Protein AF-A0A800G4L7-F1 (afdb_monomer_lite)

Sequence (228 aa):
MQPHRSPGTLPSAGPEARPLHSVVGKSGTILSLSDVQHLLAGKNQQGRLIALADGDPLGLIQGSRRWLVHACLLFDVQPFVERARVALSWDHARFNKLEGTDSVPLEYWLSGVYRRTADVLHARDQELDETGQTVGEPLSPRFQFLRAVLGIDHGDLRSACIVANALPDRERVAFHQLLVQGRTLDDFVRLGNVSRSEARRALQLAVKTIGRARAWADQGARASMEQA

Secondary structure (DSSP, 8-state):
--------------------------TT----HHHHHHHHTT--HHHHHHHHHSS-TT-HHHHHHHHHHHHT----HHHHHHHHHHHHHH-HHHHTT-TT-TTS-HHHHHHHHHHHHHHHHHHHHHHHHHTT----PPPPGGGTHHHHHH---TTTHHHHHHHHHHS-HHHHHHHIIIIIS---HHHHHHHHT--HHHHHHHHHHHHHHHHHHHHHHHHHHHHHHTT-

pLDDT: mean 75.46, std 19.79, range [25.62, 96.31]

Radius of gyration: 25.96 Å; chains: 1; bounding box: 61×54×101 Å

Structure (mmCIF, N/CA/C/O backbone):
data_AF-A0A800G4L7-F1
#
_entry.id   AF-A0A800G4L7-F1
#
loop_
_atom_site.group_PDB
_atom_site.id
_atom_site.type_symbol
_atom_site.label_atom_id
_atom_site.label_alt_id
_atom_site.label_comp_id
_atom_site.label_asym_id
_atom_site.label_entity_id
_atom_site.label_seq_id
_atom_site.pdbx_PDB_ins_code
_atom_site.Cartn_x
_atom_site.Cartn_y
_atom_site.Cartn_z
_atom_site.occupancy
_atom_site.B_iso_or_equiv
_atom_site.auth_seq_id
_atom_site.auth_comp_id
_atom_site.auth_asym_id
_atom_site.auth_atom_id
_atom_site.pdbx_PDB_model_num
ATOM 1 N N . MET A 1 1 ? 42.264 -5.341 -77.167 1.00 43.66 1 MET A N 1
ATOM 2 C CA . MET A 1 1 ? 42.490 -6.547 -76.345 1.00 43.66 1 MET A CA 1
ATOM 3 C C . MET A 1 1 ? 41.800 -6.348 -75.006 1.00 43.66 1 MET A C 1
ATOM 5 O O . MET A 1 1 ? 42.269 -5.566 -74.195 1.00 43.66 1 MET A O 1
ATOM 9 N N . GLN A 1 2 ? 40.639 -6.977 -74.837 1.00 42.66 2 GLN A N 1
ATOM 10 C CA . GLN A 1 2 ? 40.016 -7.244 -73.537 1.00 42.66 2 GLN A CA 1
ATOM 11 C C . GLN A 1 2 ? 40.446 -8.645 -73.083 1.00 42.66 2 GLN A C 1
ATOM 13 O O . GLN A 1 2 ? 40.744 -9.476 -73.945 1.00 42.66 2 GLN A O 1
ATOM 18 N N . PRO A 1 3 ? 40.325 -8.956 -71.785 1.00 48.47 3 PRO A N 1
ATOM 19 C CA . PRO A 1 3 ? 39.868 -10.283 -71.411 1.00 48.47 3 PRO A CA 1
ATOM 20 C C . PRO A 1 3 ? 38.622 -10.235 -70.513 1.00 48.47 3 PRO A C 1
ATOM 22 O O . PRO A 1 3 ? 38.630 -9.697 -69.414 1.00 48.47 3 PRO A O 1
ATOM 25 N N . HIS A 1 4 ? 37.566 -10.821 -71.078 1.00 37.31 4 HIS A N 1
ATOM 26 C CA . HIS A 1 4 ? 36.597 -11.774 -70.527 1.00 37.31 4 HIS A CA 1
ATOM 27 C C . HIS A 1 4 ? 35.773 -11.518 -69.244 1.00 37.31 4 HIS A C 1
ATOM 29 O O . HIS A 1 4 ? 36.257 -11.272 -68.147 1.00 37.31 4 HIS A O 1
ATOM 35 N N . ARG A 1 5 ? 34.462 -11.719 -69.461 1.00 37.44 5 ARG A N 1
ATOM 36 C CA . ARG A 1 5 ? 33.292 -11.767 -68.568 1.00 37.44 5 ARG A CA 1
ATOM 37 C C . ARG A 1 5 ? 33.154 -13.081 -67.762 1.00 37.44 5 ARG A C 1
ATOM 39 O O . ARG A 1 5 ? 33.261 -14.136 -68.374 1.00 37.44 5 ARG A O 1
ATOM 46 N N . SER A 1 6 ? 32.732 -12.927 -66.489 1.00 37.84 6 SER A N 1
ATOM 47 C CA . SER A 1 6 ? 31.619 -13.588 -65.722 1.00 37.84 6 SER A CA 1
ATOM 48 C C . SER A 1 6 ? 31.603 -15.127 -65.490 1.00 37.84 6 SER A C 1
ATOM 50 O O . SER A 1 6 ? 32.320 -15.813 -66.208 1.00 37.84 6 SER A O 1
ATOM 52 N N . PRO A 1 7 ? 30.738 -15.729 -64.608 1.00 45.62 7 PRO A N 1
ATOM 53 C CA . PRO A 1 7 ? 29.786 -15.223 -63.575 1.00 45.62 7 PRO A CA 1
ATOM 54 C C . PRO A 1 7 ? 29.784 -15.987 -62.198 1.00 45.62 7 PRO A C 1
ATOM 56 O O . PRO A 1 7 ? 30.415 -17.025 -62.050 1.00 45.62 7 PRO A O 1
ATOM 59 N N . GLY A 1 8 ? 28.955 -15.528 -61.237 1.00 31.30 8 GLY A N 1
ATOM 60 C CA . GLY A 1 8 ? 28.422 -16.305 -60.086 1.00 31.30 8 GLY A CA 1
ATOM 61 C C . GLY A 1 8 ? 29.268 -16.218 -58.808 1.00 31.30 8 GLY A C 1
ATOM 62 O O . GLY A 1 8 ? 30.438 -16.560 -58.809 1.00 31.30 8 GLY A O 1
ATOM 63 N N . THR A 1 9 ? 28.772 -15.781 -57.649 1.00 31.06 9 THR A N 1
ATOM 64 C CA . THR A 1 9 ? 27.772 -16.478 -56.821 1.00 31.06 9 THR A CA 1
ATOM 65 C C . THR A 1 9 ? 27.360 -15.529 -55.682 1.00 31.06 9 THR A C 1
ATOM 67 O O . THR A 1 9 ? 28.226 -14.946 -55.033 1.00 31.06 9 THR A O 1
ATOM 70 N N . LEU A 1 10 ? 26.058 -15.359 -55.438 1.00 43.75 10 LEU A N 1
ATOM 71 C CA . LEU A 1 10 ? 25.516 -14.723 -54.227 1.00 43.75 10 LEU A CA 1
ATOM 72 C C . LEU A 1 10 ? 25.614 -15.706 -53.049 1.00 43.75 10 LEU A C 1
ATOM 74 O O . LEU A 1 10 ? 25.183 -16.847 -53.221 1.00 43.75 10 LEU A O 1
ATOM 78 N N . PRO A 1 11 ? 26.038 -15.286 -51.845 1.00 33.66 11 PRO A N 1
ATOM 79 C CA . PRO A 1 11 ? 25.720 -16.020 -50.633 1.00 33.66 11 PRO A CA 1
ATOM 80 C C . PRO A 1 11 ? 24.692 -15.275 -49.774 1.00 33.66 11 PRO A C 1
ATOM 82 O O . PRO A 1 11 ? 24.928 -14.178 -49.278 1.00 33.66 11 PRO A O 1
ATOM 85 N N . SER A 1 12 ? 23.573 -15.974 -49.596 1.00 31.62 12 SER A N 1
ATOM 86 C CA . SER A 1 12 ? 22.814 -16.135 -48.355 1.00 31.62 12 SER A CA 1
ATOM 87 C C . SER A 1 12 ? 22.269 -14.900 -47.645 1.00 31.62 12 SER A C 1
ATOM 89 O O . SER A 1 12 ? 22.894 -14.297 -46.777 1.00 31.62 12 SER A O 1
ATOM 91 N N . ALA A 1 13 ? 20.985 -14.673 -47.912 1.00 36.06 13 ALA A N 1
ATOM 92 C CA . ALA A 1 13 ? 20.047 -14.141 -46.941 1.00 36.06 13 ALA A CA 1
ATOM 93 C C . ALA A 1 13 ? 19.964 -15.041 -45.688 1.00 36.06 13 ALA A C 1
ATOM 95 O O . ALA A 1 13 ? 19.885 -16.266 -45.800 1.00 36.06 13 ALA A O 1
ATOM 96 N N . GLY A 1 14 ? 19.917 -14.412 -44.511 1.00 25.62 14 GLY A N 1
ATOM 97 C CA . GLY A 1 14 ? 19.438 -15.004 -43.262 1.00 25.62 14 GLY A CA 1
ATOM 98 C C . GLY A 1 14 ? 19.830 -14.186 -42.016 1.00 25.62 14 GLY A C 1
ATOM 99 O O . GLY A 1 14 ? 20.917 -13.611 -42.013 1.00 25.62 14 GLY A O 1
ATOM 100 N N . PRO A 1 15 ? 19.029 -14.163 -40.931 1.00 32.06 15 PRO A N 1
ATOM 101 C CA . PRO A 1 15 ? 17.612 -14.484 -40.815 1.00 32.06 15 PRO A CA 1
ATOM 102 C C . PRO A 1 15 ? 16.748 -13.236 -40.562 1.00 32.06 15 PRO A C 1
ATOM 104 O O . PRO A 1 15 ? 17.161 -12.229 -39.990 1.00 32.06 15 PRO A O 1
ATOM 107 N N . GLU A 1 16 ? 15.508 -13.367 -41.005 1.00 28.16 16 GLU A N 1
ATOM 108 C CA . GLU A 1 16 ? 14.398 -12.442 -40.861 1.00 28.16 16 GLU A CA 1
ATOM 109 C C . GLU A 1 16 ? 14.211 -11.941 -39.424 1.00 28.16 16 GLU A C 1
ATOM 111 O O . GLU A 1 16 ? 14.267 -12.697 -38.449 1.00 28.16 16 GLU A O 1
ATOM 116 N N . ALA A 1 17 ? 13.907 -10.646 -39.319 1.00 29.52 17 ALA A N 1
ATOM 117 C CA . ALA A 1 17 ? 13.291 -10.060 -38.146 1.00 29.52 17 ALA A CA 1
ATOM 118 C C . ALA A 1 17 ? 12.021 -10.856 -37.818 1.00 29.52 17 ALA A C 1
ATOM 120 O O . ALA A 1 17 ? 11.003 -10.748 -38.502 1.00 29.52 17 ALA A O 1
ATOM 121 N N . ARG A 1 18 ? 12.096 -11.691 -36.777 1.00 26.55 18 ARG A N 1
ATOM 122 C CA . ARG A 1 18 ? 10.919 -12.367 -36.241 1.00 26.55 18 ARG A CA 1
ATOM 123 C C . ARG A 1 18 ? 9.925 -11.296 -35.785 1.00 26.55 18 ARG A C 1
ATOM 125 O O . ARG A 1 18 ? 10.317 -10.414 -35.016 1.00 26.55 18 ARG A O 1
ATOM 132 N N . PRO A 1 19 ? 8.651 -11.371 -36.198 1.00 29.42 19 PRO A N 1
ATOM 133 C CA . PRO A 1 19 ? 7.614 -10.557 -35.595 1.00 29.42 19 PRO A CA 1
ATOM 134 C C . PRO A 1 19 ? 7.574 -10.890 -34.103 1.00 29.42 19 PRO A C 1
ATOM 136 O O . PRO A 1 19 ? 7.519 -12.066 -33.730 1.00 29.42 19 PRO A O 1
ATOM 139 N N . LEU A 1 20 ? 7.616 -9.868 -33.247 1.00 32.59 20 LEU A N 1
ATOM 140 C CA . LEU A 1 20 ? 7.257 -10.011 -31.842 1.00 32.59 20 LEU A CA 1
ATOM 141 C C . LEU A 1 20 ? 5.798 -10.466 -31.812 1.00 32.59 20 LEU A C 1
ATOM 143 O O . LEU A 1 20 ? 4.874 -9.669 -31.964 1.00 32.59 20 LEU A O 1
ATOM 147 N N . HIS A 1 21 ? 5.604 -11.779 -31.700 1.00 31.05 21 HIS A N 1
ATOM 148 C CA . HIS A 1 21 ? 4.303 -12.348 -31.429 1.00 31.05 21 HIS A CA 1
ATOM 149 C C . HIS A 1 21 ? 3.785 -11.706 -30.150 1.00 31.05 21 HIS A C 1
ATOM 151 O O . HIS A 1 21 ? 4.397 -11.816 -29.090 1.00 31.05 21 HIS A O 1
ATOM 157 N N . SER A 1 22 ? 2.653 -11.028 -30.309 1.00 33.22 22 SER A N 1
ATOM 158 C CA . SER A 1 22 ? 1.749 -10.604 -29.256 1.00 33.22 22 SER A CA 1
ATOM 159 C C . SER A 1 22 ? 1.690 -11.680 -28.166 1.00 33.22 22 SER A C 1
ATOM 161 O O . SER A 1 22 ? 1.129 -12.759 -28.370 1.00 33.22 22 SER A O 1
ATOM 163 N N . VAL A 1 23 ? 2.316 -11.408 -27.018 1.00 36.94 23 VAL A N 1
ATOM 164 C CA . VAL A 1 23 ? 2.219 -12.248 -25.819 1.00 36.94 23 VAL A CA 1
ATOM 165 C C . VAL A 1 23 ? 0.885 -11.922 -25.158 1.00 36.94 23 VAL A C 1
ATOM 167 O O . VAL A 1 23 ? 0.796 -11.302 -24.105 1.00 36.94 23 VAL A O 1
ATOM 170 N N . VAL A 1 24 ? -0.191 -12.319 -25.831 1.00 39.06 24 VAL A N 1
ATOM 171 C CA . VAL A 1 24 ? -1.510 -12.419 -25.224 1.00 39.06 24 VAL A CA 1
ATOM 172 C C . VAL A 1 24 ? -1.553 -13.754 -24.488 1.00 39.06 24 VAL A C 1
ATOM 174 O O . VAL A 1 24 ? -1.540 -14.823 -25.091 1.00 39.06 24 VAL A O 1
ATOM 177 N N . GLY A 1 25 ? -1.587 -13.666 -23.159 1.00 39.12 25 GLY A N 1
ATOM 178 C CA . GLY A 1 25 ? -2.209 -14.661 -22.289 1.00 39.12 25 GLY A CA 1
ATOM 179 C C . GLY A 1 25 ? -1.570 -16.048 -22.255 1.00 39.12 25 GLY A C 1
ATOM 180 O O . GLY A 1 25 ? -2.180 -17.021 -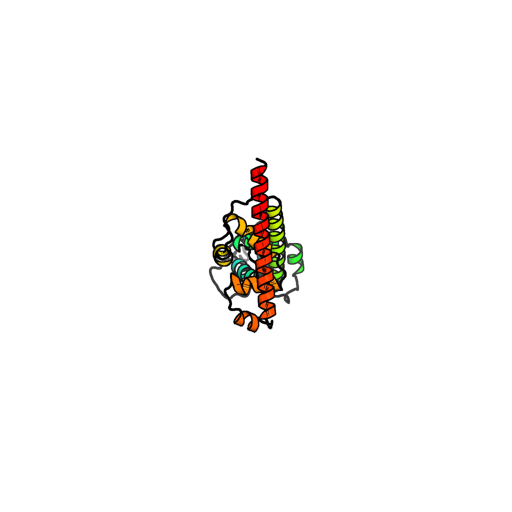22.687 1.00 39.12 25 GLY A O 1
ATOM 181 N N . LYS A 1 26 ? -0.407 -16.185 -21.610 1.0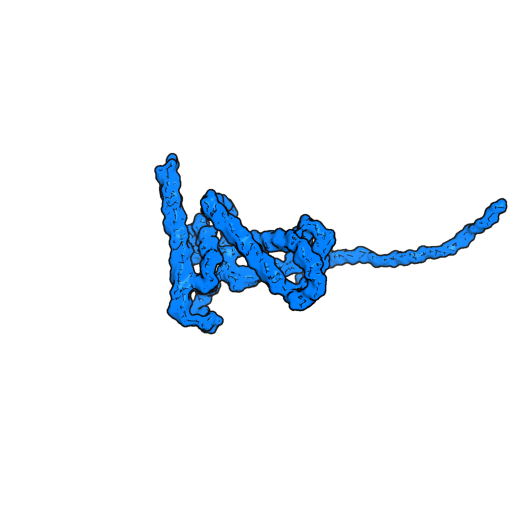0 34.78 26 LYS A N 1
ATOM 182 C CA . LYS A 1 26 ? -0.039 -17.455 -20.964 1.00 34.78 26 LYS A CA 1
ATOM 183 C C . LYS A 1 26 ? 0.239 -17.222 -19.487 1.00 34.78 26 LYS A C 1
ATOM 185 O O . LYS A 1 26 ? 1.347 -16.886 -19.083 1.00 34.78 26 LYS A O 1
ATOM 190 N N . SER A 1 27 ? -0.801 -17.415 -18.680 1.00 42.22 27 SER A N 1
ATOM 191 C CA . SER A 1 27 ? -0.668 -17.637 -17.243 1.00 42.22 27 SER A CA 1
ATOM 192 C C . SER A 1 27 ? 0.253 -18.837 -17.023 1.00 42.22 27 SER A C 1
ATOM 194 O O . SER A 1 27 ? -0.130 -19.960 -17.339 1.00 42.22 27 SE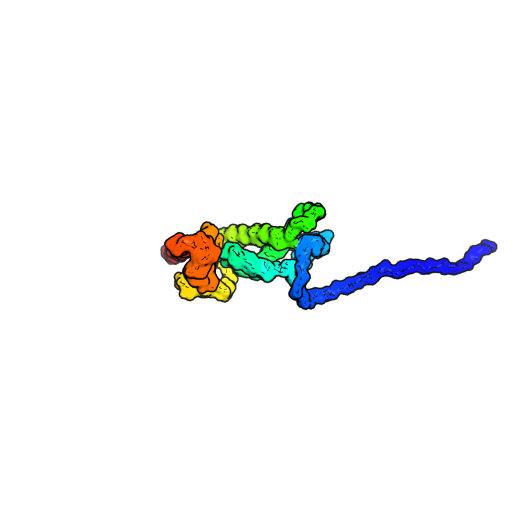R A O 1
ATOM 196 N N . GLY A 1 28 ? 1.466 -18.601 -16.520 1.00 45.44 28 GLY A N 1
ATOM 197 C CA . GLY A 1 28 ? 2.351 -19.672 -16.052 1.00 45.44 28 GLY A CA 1
ATOM 198 C C . GLY A 1 28 ? 3.837 -19.528 -16.375 1.00 45.44 28 GLY A C 1
ATOM 199 O O . GLY A 1 28 ? 4.624 -20.287 -15.818 1.00 45.44 28 GLY A O 1
ATOM 200 N N . THR A 1 29 ? 4.258 -18.584 -17.220 1.00 54.53 29 THR A N 1
ATOM 201 C CA . THR A 1 29 ? 5.697 -18.390 -17.459 1.00 54.53 29 THR A CA 1
ATOM 202 C C . THR A 1 29 ? 6.321 -17.678 -16.260 1.00 54.53 29 THR A C 1
ATOM 204 O O . THR A 1 29 ? 6.032 -16.510 -16.004 1.00 54.53 29 THR A O 1
ATOM 207 N N . ILE A 1 30 ? 7.157 -18.392 -15.504 1.00 63.31 30 ILE A N 1
ATOM 208 C CA . ILE A 1 30 ? 7.989 -17.797 -14.455 1.00 63.31 30 ILE A CA 1
ATOM 209 C C . ILE A 1 30 ? 9.041 -16.948 -15.166 1.00 63.31 30 ILE A C 1
ATOM 211 O O . ILE A 1 30 ? 9.962 -17.484 -15.774 1.00 63.31 30 ILE A O 1
ATOM 215 N N . LEU A 1 31 ? 8.868 -15.630 -15.129 1.00 72.50 31 LEU A N 1
ATOM 216 C CA . LEU A 1 31 ? 9.853 -14.693 -15.655 1.00 72.50 31 LEU A CA 1
ATOM 217 C C . LEU A 1 31 ? 11.116 -14.735 -14.790 1.00 72.50 31 LEU A C 1
ATOM 219 O O . LEU A 1 31 ? 11.050 -14.709 -13.557 1.00 72.50 31 LEU A O 1
ATOM 223 N N . SER A 1 32 ? 12.264 -14.785 -15.450 1.00 79.06 32 SER A N 1
ATOM 224 C CA . SER A 1 32 ? 13.585 -14.735 -14.832 1.00 79.06 32 SER A CA 1
ATOM 225 C C . SER A 1 32 ? 14.143 -13.308 -14.832 1.00 79.06 32 SER A C 1
ATOM 227 O O . SER A 1 32 ? 13.662 -12.427 -15.546 1.00 79.06 32 SER A O 1
ATOM 229 N N . LEU A 1 33 ? 15.199 -13.061 -14.050 1.00 78.31 33 LEU A N 1
ATOM 230 C CA . LEU A 1 33 ? 15.936 -11.792 -14.133 1.00 78.31 33 LEU A CA 1
ATOM 231 C C . LEU A 1 33 ? 16.583 -11.581 -15.511 1.00 78.31 33 LEU A C 1
ATOM 233 O O . LEU A 1 33 ? 16.678 -10.439 -15.958 1.00 78.31 33 LEU A O 1
ATOM 237 N N . SER A 1 34 ? 16.965 -12.660 -16.200 1.00 78.62 34 SER A N 1
ATOM 238 C CA . SER A 1 34 ? 17.493 -12.602 -17.566 1.00 78.62 34 SER A CA 1
ATOM 239 C C . SER A 1 34 ? 16.443 -12.077 -18.554 1.00 78.62 34 SER A C 1
ATOM 241 O O . SER A 1 34 ? 16.744 -11.207 -19.371 1.00 78.62 34 SER A O 1
ATOM 243 N N . ASP A 1 35 ? 15.176 -12.484 -18.412 1.00 82.06 35 ASP A N 1
ATOM 244 C CA . ASP A 1 35 ? 14.080 -11.955 -19.238 1.00 82.06 35 ASP A CA 1
ATOM 245 C C . ASP A 1 35 ? 13.905 -10.442 -19.039 1.00 82.06 35 ASP A C 1
ATOM 247 O O . ASP A 1 35 ? 13.702 -9.693 -19.997 1.00 82.06 35 ASP A O 1
ATOM 251 N N . VAL A 1 36 ? 14.055 -9.966 -17.797 1.00 82.31 36 VAL A N 1
ATOM 252 C CA . VAL A 1 36 ? 14.017 -8.529 -17.481 1.00 82.31 36 VAL A CA 1
ATOM 253 C C . VAL A 1 36 ? 15.196 -7.788 -18.107 1.00 82.31 36 VAL A C 1
ATOM 255 O O . VAL A 1 36 ? 15.017 -6.698 -18.655 1.00 82.31 36 VAL A O 1
ATOM 258 N N . GLN A 1 37 ? 16.398 -8.367 -18.059 1.00 81.00 37 GLN A N 1
ATOM 259 C CA . GLN A 1 37 ? 17.573 -7.797 -18.717 1.00 81.00 37 GLN A CA 1
ATOM 260 C C . GLN A 1 37 ? 17.356 -7.697 -20.223 1.00 81.00 37 GLN A C 1
ATOM 262 O O . GLN A 1 37 ? 17.514 -6.614 -20.774 1.00 81.00 37 GLN A O 1
ATOM 267 N N . HIS A 1 38 ? 16.914 -8.766 -20.886 1.00 83.44 38 HIS A N 1
ATOM 268 C CA . HIS A 1 38 ? 16.610 -8.733 -22.317 1.00 83.44 38 HIS A CA 1
ATOM 269 C C . HIS A 1 38 ? 15.539 -7.690 -22.663 1.00 83.44 38 HIS A C 1
ATOM 271 O O . HIS A 1 38 ? 15.661 -6.969 -23.659 1.00 83.44 38 HIS A O 1
ATOM 277 N N . LEU A 1 39 ? 14.519 -7.544 -21.813 1.00 84.62 39 LEU A N 1
ATOM 278 C CA . LEU A 1 39 ? 13.473 -6.543 -21.991 1.00 84.62 39 LEU A CA 1
ATOM 279 C C . LEU A 1 39 ? 14.001 -5.103 -21.877 1.00 84.62 39 LEU A C 1
ATOM 281 O O . LEU A 1 39 ? 13.501 -4.227 -22.582 1.00 84.62 39 LEU A O 1
ATOM 285 N N . LEU A 1 40 ? 14.991 -4.822 -21.025 1.00 84.62 40 LEU A N 1
ATOM 286 C CA . LEU A 1 40 ? 15.394 -3.446 -20.680 1.00 84.62 40 LEU A CA 1
ATOM 287 C C . LEU A 1 40 ? 16.784 -3.029 -21.194 1.00 84.62 40 LEU A C 1
ATOM 289 O O . LEU A 1 40 ? 17.073 -1.827 -21.266 1.00 84.62 40 LEU A O 1
ATOM 293 N N . ALA A 1 41 ? 17.633 -3.987 -21.564 1.00 82.62 41 ALA A N 1
ATOM 294 C CA . ALA A 1 41 ? 18.998 -3.761 -22.027 1.00 82.62 41 ALA A CA 1
ATOM 295 C C . ALA A 1 41 ? 19.033 -2.934 -23.319 1.00 82.62 41 ALA A C 1
ATOM 297 O O . ALA A 1 41 ? 18.140 -3.013 -24.166 1.00 82.62 41 ALA A O 1
ATOM 298 N N . GLY A 1 42 ? 20.060 -2.088 -23.440 1.00 80.50 42 GLY A N 1
ATOM 299 C CA . GLY A 1 42 ? 20.274 -1.208 -24.596 1.00 80.50 42 GLY A CA 1
ATOM 300 C C . GLY A 1 42 ? 19.253 -0.072 -24.762 1.00 80.50 42 GLY A C 1
ATOM 301 O O . GLY A 1 42 ? 19.455 0.805 -25.597 1.00 80.50 42 GLY A O 1
ATOM 302 N N . LYS A 1 43 ? 18.174 -0.039 -23.968 1.00 85.69 43 LYS A N 1
ATOM 303 C CA . LYS A 1 43 ? 17.152 1.014 -24.021 1.00 85.69 43 LYS A CA 1
ATOM 304 C C . LYS A 1 43 ? 17.528 2.190 -23.119 1.00 85.69 43 LYS A C 1
ATOM 306 O O . LYS A 1 43 ? 18.018 1.998 -22.003 1.00 85.69 43 LYS A O 1
ATOM 311 N N . ASN A 1 44 ? 17.242 3.408 -23.579 1.00 87.31 44 ASN A N 1
ATOM 312 C CA . ASN A 1 44 ? 17.234 4.596 -22.724 1.00 87.31 44 ASN A CA 1
ATOM 313 C C . ASN A 1 44 ? 16.005 4.579 -21.789 1.00 87.31 44 ASN A C 1
ATOM 315 O O . ASN A 1 44 ? 15.140 3.709 -21.898 1.00 87.31 44 ASN A O 1
ATOM 319 N N . GLN A 1 45 ? 15.914 5.536 -20.863 1.00 87.06 45 GLN A N 1
ATOM 320 C CA . GLN A 1 45 ? 14.823 5.588 -19.884 1.00 87.06 45 GLN A CA 1
ATOM 321 C C . GLN A 1 45 ? 13.431 5.568 -20.541 1.00 87.06 45 GLN A C 1
ATOM 323 O O . GLN A 1 45 ? 12.576 4.786 -20.130 1.00 87.06 45 GLN A O 1
ATOM 328 N N . GLN A 1 46 ? 13.218 6.376 -21.584 1.00 89.75 46 GLN A N 1
ATOM 329 C CA . GLN A 1 46 ? 11.938 6.439 -22.292 1.00 89.75 46 GLN A CA 1
ATOM 330 C C . GLN A 1 46 ? 11.589 5.098 -22.951 1.00 89.75 46 GLN A C 1
ATOM 332 O O . GLN A 1 46 ? 10.469 4.613 -22.814 1.00 89.75 46 GLN A O 1
ATOM 337 N N . GLY A 1 47 ? 12.557 4.454 -23.609 1.00 89.00 47 GLY A N 1
ATOM 338 C CA . GLY A 1 47 ? 12.373 3.135 -24.210 1.00 89.00 47 GLY A CA 1
ATOM 339 C C . GLY A 1 47 ? 12.051 2.052 -23.177 1.00 89.00 47 GLY A C 1
ATOM 340 O O . GLY A 1 47 ? 11.230 1.178 -23.444 1.00 89.00 47 GLY A O 1
ATOM 341 N N . ARG A 1 48 ? 12.644 2.126 -21.977 1.00 89.75 48 ARG A N 1
ATOM 342 C CA . ARG A 1 48 ? 12.315 1.226 -20.858 1.00 89.75 48 ARG A CA 1
ATOM 343 C C . ARG A 1 48 ? 10.904 1.463 -20.336 1.00 89.75 48 ARG A C 1
ATOM 345 O O . ARG A 1 48 ? 10.189 0.497 -20.107 1.00 89.75 48 ARG A O 1
ATOM 352 N N . LEU A 1 49 ? 10.493 2.721 -20.171 1.00 90.19 49 LEU A N 1
ATOM 353 C CA . LEU A 1 49 ? 9.131 3.059 -19.750 1.00 90.19 49 LEU A CA 1
ATOM 354 C C . LEU A 1 49 ? 8.088 2.529 -20.732 1.00 90.19 49 LEU A C 1
ATOM 356 O O . LEU A 1 49 ? 7.127 1.902 -20.298 1.00 90.19 49 LEU A O 1
ATOM 360 N N . ILE A 1 50 ? 8.306 2.731 -22.035 1.00 91.06 50 ILE A N 1
ATOM 361 C CA . ILE A 1 50 ? 7.419 2.216 -23.087 1.00 91.06 50 ILE A CA 1
ATOM 362 C C . ILE A 1 50 ? 7.343 0.687 -23.009 1.00 91.06 50 ILE A C 1
ATOM 364 O O . ILE A 1 50 ? 6.247 0.138 -22.953 1.00 91.06 50 ILE A O 1
ATOM 368 N N . ALA A 1 51 ? 8.490 0.005 -22.914 1.00 89.94 51 ALA A N 1
ATOM 369 C CA . ALA A 1 51 ? 8.531 -1.452 -22.793 1.00 89.94 51 ALA A CA 1
ATOM 370 C C . ALA A 1 51 ? 7.800 -1.963 -21.538 1.00 89.94 51 ALA A C 1
ATOM 372 O O . ALA A 1 51 ? 7.104 -2.965 -21.602 1.00 89.94 51 ALA A O 1
ATOM 373 N N . LEU A 1 52 ? 7.920 -1.270 -20.402 1.00 90.00 52 LEU A N 1
ATOM 374 C CA . LEU A 1 52 ? 7.252 -1.634 -19.145 1.00 90.00 52 LEU A CA 1
ATOM 375 C C . LEU A 1 52 ? 5.748 -1.306 -19.127 1.00 90.00 52 LEU A C 1
ATOM 377 O O . LEU A 1 52 ? 5.012 -1.849 -18.295 1.00 90.00 52 LEU A O 1
ATOM 381 N N . ALA A 1 53 ? 5.298 -0.388 -19.983 1.00 87.50 53 ALA A N 1
ATOM 382 C CA . ALA A 1 53 ? 3.895 -0.011 -20.118 1.00 87.50 53 ALA A CA 1
ATOM 383 C C . ALA A 1 53 ? 3.117 -0.960 -21.045 1.00 87.50 53 ALA A C 1
ATOM 385 O O . ALA A 1 53 ? 1.907 -1.104 -20.869 1.00 87.50 53 ALA A O 1
ATOM 386 N N . ASP A 1 54 ? 3.798 -1.626 -21.979 1.00 87.62 54 ASP A N 1
ATOM 387 C CA . ASP A 1 54 ? 3.186 -2.522 -22.961 1.00 87.62 54 ASP A CA 1
ATOM 388 C C . ASP A 1 54 ? 2.871 -3.909 -22.376 1.00 87.62 54 ASP A C 1
ATOM 390 O O . ASP A 1 54 ? 3.762 -4.715 -22.126 1.00 87.62 54 ASP A O 1
ATOM 394 N N . GLY A 1 55 ? 1.589 -4.193 -22.128 1.00 80.81 55 GLY A N 1
ATOM 395 C CA . GLY A 1 55 ? 1.120 -5.542 -21.778 1.00 80.81 55 GLY A CA 1
ATOM 396 C C . GLY A 1 55 ? 1.497 -6.070 -20.384 1.00 80.81 55 GLY A C 1
ATOM 397 O O . GLY A 1 55 ? 1.274 -7.245 -20.115 1.00 80.81 55 GLY A O 1
ATOM 398 N N . ASP A 1 56 ? 2.032 -5.228 -19.492 1.00 87.75 56 ASP A N 1
ATOM 399 C CA . ASP A 1 56 ? 2.519 -5.608 -18.150 1.00 87.75 56 ASP A CA 1
ATOM 400 C C . ASP A 1 56 ? 3.498 -6.802 -18.170 1.00 87.75 56 ASP A C 1
ATOM 402 O O . ASP A 1 56 ? 3.254 -7.846 -17.557 1.00 87.75 56 ASP A O 1
ATOM 406 N N . PRO A 1 57 ? 4.644 -6.660 -18.856 1.00 86.31 57 PRO A N 1
ATOM 407 C CA . PRO A 1 57 ? 5.498 -7.786 -19.218 1.00 86.31 57 PRO A CA 1
ATOM 408 C C . PRO A 1 57 ? 6.205 -8.410 -18.014 1.00 86.31 57 PRO A C 1
ATOM 410 O O . PRO A 1 57 ? 6.750 -9.496 -18.138 1.00 86.31 57 PRO A O 1
ATOM 413 N N . LEU A 1 58 ? 6.212 -7.729 -16.862 1.00 87.38 58 LEU A N 1
ATOM 414 C CA . LEU A 1 58 ? 6.776 -8.210 -15.598 1.00 87.38 58 LEU A CA 1
ATOM 415 C C . LEU A 1 58 ? 5.698 -8.606 -14.578 1.00 87.38 58 LEU A C 1
ATOM 417 O O . LEU A 1 58 ? 6.019 -8.885 -13.422 1.00 87.38 58 LEU A O 1
ATOM 421 N N . GLY A 1 59 ? 4.419 -8.582 -14.968 1.00 89.88 59 GLY A N 1
ATOM 422 C CA . GLY A 1 59 ? 3.300 -8.836 -14.065 1.00 89.88 59 GLY A CA 1
ATOM 423 C C . GLY A 1 59 ? 3.240 -7.859 -12.886 1.00 89.88 59 GLY A C 1
ATOM 424 O O . GLY A 1 59 ? 2.850 -8.258 -11.785 1.00 89.88 59 GLY A O 1
ATOM 425 N N . LEU A 1 60 ? 3.648 -6.598 -13.076 1.00 91.31 60 LEU A N 1
ATOM 426 C CA . LEU A 1 60 ? 3.698 -5.575 -12.031 1.00 91.31 60 LEU A CA 1
ATOM 427 C C . LEU A 1 60 ? 2.324 -5.318 -11.426 1.00 91.31 60 LEU A C 1
ATOM 429 O O . LEU A 1 60 ? 2.246 -5.085 -10.228 1.00 91.31 60 LEU A O 1
ATOM 433 N N . ILE A 1 61 ? 1.235 -5.410 -12.192 1.00 92.06 61 ILE A N 1
ATOM 434 C CA . ILE A 1 61 ? -0.111 -5.158 -11.663 1.00 92.06 61 ILE A CA 1
ATOM 435 C C . ILE A 1 61 ? -0.460 -6.190 -10.588 1.00 92.06 61 ILE A C 1
ATOM 437 O O . ILE A 1 61 ? -0.849 -5.835 -9.472 1.00 92.06 61 ILE A O 1
ATOM 441 N N . GLN A 1 62 ? -0.308 -7.477 -10.903 1.00 91.12 62 GLN A N 1
ATOM 442 C CA . GLN A 1 62 ? -0.598 -8.552 -9.950 1.00 91.12 62 GLN A CA 1
ATOM 443 C C . GLN A 1 62 ? 0.480 -8.659 -8.867 1.00 91.12 62 GLN A C 1
ATOM 445 O O . GLN A 1 62 ? 0.164 -8.913 -7.704 1.00 91.12 62 GLN A O 1
ATOM 450 N N . GLY A 1 63 ? 1.745 -8.423 -9.221 1.00 92.25 63 GLY A N 1
ATOM 451 C CA . GLY A 1 63 ? 2.865 -8.362 -8.287 1.00 92.25 63 GLY A CA 1
ATOM 452 C C . GLY A 1 63 ? 2.662 -7.287 -7.222 1.00 92.25 63 GLY A C 1
ATOM 453 O O . GLY A 1 63 ? 2.682 -7.600 -6.035 1.00 92.25 63 GLY A O 1
ATOM 454 N N . SER A 1 64 ? 2.347 -6.055 -7.629 1.00 93.50 64 SER A N 1
ATOM 455 C CA . SER A 1 64 ? 2.046 -4.949 -6.718 1.00 93.50 64 SER A CA 1
ATOM 456 C C . SER A 1 64 ? 0.809 -5.222 -5.868 1.00 93.50 64 SER A C 1
ATOM 458 O O . SER A 1 64 ? 0.853 -4.978 -4.669 1.00 93.50 64 SER A O 1
ATOM 460 N N . ARG A 1 65 ? -0.272 -5.791 -6.426 1.00 92.31 65 ARG A N 1
ATOM 461 C CA . ARG A 1 65 ? -1.450 -6.193 -5.628 1.00 92.31 65 ARG A CA 1
ATOM 462 C C . ARG A 1 65 ? -1.080 -7.171 -4.517 1.00 92.31 65 ARG A C 1
ATOM 464 O O . ARG A 1 65 ? -1.396 -6.922 -3.357 1.00 92.31 65 ARG A O 1
ATOM 471 N N . ARG A 1 66 ? -0.398 -8.268 -4.866 1.00 92.44 66 ARG A N 1
ATOM 472 C CA . ARG A 1 66 ? 0.030 -9.289 -3.896 1.00 92.44 66 ARG A CA 1
ATOM 473 C C . ARG A 1 66 ? 0.967 -8.695 -2.850 1.00 92.44 66 ARG A C 1
ATOM 475 O O . ARG A 1 66 ? 0.797 -8.956 -1.663 1.00 92.44 66 ARG A O 1
ATOM 482 N N . TRP A 1 67 ? 1.915 -7.872 -3.287 1.00 95.06 67 TRP A N 1
ATOM 483 C CA . TRP A 1 67 ? 2.890 -7.256 -2.401 1.00 95.06 67 TRP A CA 1
ATOM 484 C C . TRP A 1 67 ? 2.256 -6.248 -1.440 1.00 95.06 67 TRP A C 1
ATOM 486 O O . TRP A 1 67 ? 2.534 -6.318 -0.251 1.00 95.06 67 TRP A O 1
ATOM 496 N N . LEU A 1 68 ? 1.359 -5.372 -1.906 1.00 93.81 68 LEU A N 1
ATOM 497 C CA . LEU A 1 68 ? 0.648 -4.410 -1.051 1.00 93.81 68 LEU A CA 1
ATOM 498 C C . LEU A 1 68 ? -0.203 -5.118 0.007 1.00 93.81 68 LEU A C 1
ATOM 500 O O . LEU A 1 68 ? -0.166 -4.750 1.180 1.00 93.81 68 LEU A O 1
ATOM 504 N N . VAL A 1 69 ? -0.905 -6.184 -0.391 1.00 92.06 69 VAL A N 1
ATOM 505 C CA . VAL A 1 69 ? -1.677 -7.030 0.529 1.00 92.06 69 VAL A CA 1
ATOM 506 C C . VAL A 1 69 ? -0.770 -7.691 1.569 1.00 92.06 69 VAL A C 1
ATOM 508 O O . VAL A 1 69 ? -1.120 -7.726 2.747 1.00 92.06 69 VAL A O 1
ATOM 511 N N . HIS A 1 70 ? 0.390 -8.203 1.149 1.00 92.38 70 HIS A N 1
ATOM 512 C CA . HIS A 1 70 ? 1.368 -8.817 2.045 1.00 92.38 70 HIS A CA 1
ATOM 513 C C . HIS A 1 70 ? 1.986 -7.795 3.014 1.00 92.38 70 HIS A C 1
ATOM 515 O O . HIS A 1 70 ? 2.043 -8.042 4.215 1.00 92.38 70 HIS A O 1
ATOM 521 N N . ALA A 1 71 ? 2.377 -6.624 2.509 1.00 93.81 71 ALA A N 1
ATOM 522 C CA . ALA A 1 71 ? 2.949 -5.523 3.284 1.00 93.81 71 ALA A CA 1
ATOM 523 C C . ALA A 1 71 ? 1.917 -4.790 4.165 1.00 93.81 71 ALA A C 1
ATOM 525 O O . ALA A 1 71 ? 2.296 -3.949 4.986 1.00 93.81 71 ALA A O 1
ATOM 526 N N . CYS A 1 72 ? 0.628 -5.123 4.014 1.00 94.62 72 CYS A N 1
ATOM 527 C CA . CYS A 1 72 ? -0.495 -4.489 4.702 1.00 94.62 72 CYS A CA 1
ATOM 528 C C . CYS A 1 72 ? -0.558 -2.973 4.441 1.00 94.62 72 CYS A C 1
ATOM 530 O O . CYS A 1 72 ? -0.797 -2.194 5.360 1.00 94.62 72 CYS A O 1
ATOM 532 N N . LEU A 1 73 ? -0.316 -2.564 3.190 1.00 93.38 73 LEU A N 1
ATOM 533 C CA . LEU A 1 73 ? -0.292 -1.164 2.761 1.00 93.38 73 LEU A CA 1
ATOM 534 C C . LEU A 1 73 ? -1.527 -0.808 1.927 1.00 93.38 73 LEU A C 1
ATOM 536 O O . LEU A 1 73 ? -1.907 -1.514 0.991 1.00 93.38 73 LEU A O 1
ATOM 540 N N . LEU A 1 74 ? -2.114 0.340 2.241 1.00 90.62 74 LEU A N 1
ATOM 541 C CA . LEU A 1 74 ? -3.272 0.940 1.594 1.00 90.62 74 LEU A CA 1
ATOM 542 C C . LEU A 1 74 ? -2.823 1.963 0.547 1.00 90.62 74 LEU A C 1
ATOM 544 O O . LEU A 1 74 ? -2.970 3.167 0.733 1.00 90.62 74 LEU A O 1
ATOM 548 N N . PHE A 1 75 ? -2.249 1.473 -0.552 1.00 88.75 75 PHE A N 1
ATOM 549 C CA . PHE A 1 75 ? -1.946 2.292 -1.728 1.00 88.75 75 PHE A CA 1
ATOM 550 C C . PHE A 1 75 ? -2.856 1.956 -2.899 1.00 88.75 75 PHE A C 1
ATOM 552 O O . PHE A 1 75 ? -3.259 0.803 -3.105 1.00 88.75 75 PHE A O 1
ATOM 559 N N . ASP A 1 76 ? -3.140 2.967 -3.716 1.00 85.62 76 ASP A N 1
ATOM 560 C CA . ASP A 1 76 ? -3.784 2.733 -4.990 1.00 85.62 76 ASP A CA 1
ATOM 561 C C . ASP A 1 76 ? -2.839 1.983 -5.938 1.00 85.62 76 ASP A C 1
ATOM 563 O O . ASP A 1 76 ? -1.778 2.470 -6.314 1.00 85.62 76 ASP A O 1
ATOM 567 N N . VAL A 1 77 ? -3.243 0.777 -6.353 1.00 88.69 77 VAL A N 1
ATOM 568 C CA . VAL A 1 77 ? -2.446 -0.102 -7.229 1.00 88.69 77 VAL A CA 1
ATOM 569 C C . VAL A 1 77 ? -2.004 0.600 -8.511 1.00 88.69 77 VAL A C 1
ATOM 571 O O . VAL A 1 77 ? -0.893 0.356 -8.950 1.00 88.69 77 VAL A O 1
ATOM 574 N N . GLN A 1 78 ? -2.839 1.441 -9.124 1.00 88.75 78 GLN A N 1
ATOM 575 C CA . GLN A 1 78 ? -2.508 2.043 -10.417 1.00 88.75 78 GLN A CA 1
ATOM 576 C C . GLN A 1 78 ? -1.363 3.074 -10.297 1.00 88.75 78 GLN A C 1
ATOM 578 O O . GLN A 1 78 ? -0.316 2.827 -10.898 1.00 88.75 78 GLN A O 1
ATOM 583 N N . PRO A 1 79 ? -1.461 4.124 -9.451 1.00 87.94 79 PRO A N 1
ATOM 584 C CA . PRO A 1 79 ? -0.327 4.997 -9.131 1.00 87.94 79 PRO A CA 1
ATOM 585 C C . PRO A 1 79 ? 0.907 4.235 -8.638 1.00 87.94 79 PRO A C 1
ATOM 587 O O . PRO A 1 79 ? 2.038 4.572 -8.989 1.00 87.94 79 PRO A O 1
ATOM 590 N N . PHE A 1 80 ? 0.705 3.170 -7.855 1.00 92.31 80 PHE A N 1
ATOM 591 C CA . PHE A 1 80 ? 1.800 2.331 -7.378 1.00 92.31 80 PHE A CA 1
ATOM 592 C C . PHE A 1 80 ? 2.532 1.622 -8.524 1.00 92.31 80 PHE A C 1
ATOM 594 O O . PHE A 1 80 ? 3.758 1.663 -8.593 1.00 92.31 80 PHE A O 1
ATOM 601 N N . VAL A 1 81 ? 1.800 1.005 -9.453 1.00 93.06 81 VAL A N 1
ATOM 602 C CA . VAL A 1 81 ? 2.363 0.328 -10.631 1.00 93.06 81 VAL A CA 1
ATOM 603 C C . VAL A 1 81 ? 3.065 1.329 -11.541 1.00 93.06 81 VAL A C 1
ATOM 605 O O . VAL A 1 81 ? 4.180 1.068 -11.989 1.00 93.06 81 VAL A O 1
ATOM 608 N N . GLU A 1 82 ? 2.458 2.488 -11.791 1.00 91.94 82 GLU A N 1
ATOM 609 C CA . GLU A 1 82 ? 3.070 3.557 -12.584 1.00 91.94 82 GLU A CA 1
ATOM 610 C C . GLU A 1 82 ? 4.383 4.026 -11.959 1.00 91.94 82 GLU A C 1
ATOM 612 O O . GLU A 1 82 ? 5.410 4.106 -12.639 1.00 91.94 82 GLU A O 1
ATOM 617 N N . ARG A 1 83 ? 4.400 4.240 -10.640 1.00 92.38 83 ARG A N 1
ATOM 618 C CA . ARG A 1 83 ? 5.622 4.628 -9.938 1.00 92.38 83 ARG A CA 1
ATOM 619 C C . ARG A 1 83 ? 6.666 3.514 -9.933 1.00 92.38 83 ARG A C 1
ATOM 621 O O . ARG A 1 83 ? 7.846 3.814 -10.115 1.00 92.38 83 ARG A O 1
ATOM 628 N N . ALA A 1 84 ? 6.256 2.253 -9.804 1.00 93.12 84 ALA A N 1
ATOM 629 C CA . ALA A 1 84 ? 7.153 1.107 -9.911 1.00 93.12 84 ALA A CA 1
ATOM 630 C C . ALA A 1 84 ? 7.793 1.025 -11.306 1.00 93.12 84 ALA A C 1
ATOM 632 O O . ALA A 1 84 ? 9.005 0.847 -11.405 1.00 93.12 84 ALA A O 1
ATOM 633 N N . ARG A 1 85 ? 7.025 1.241 -12.387 1.00 92.19 85 ARG A N 1
ATOM 634 C CA . ARG A 1 85 ? 7.556 1.326 -13.763 1.00 92.19 85 ARG A CA 1
ATOM 635 C C . ARG A 1 85 ? 8.586 2.439 -13.903 1.00 92.19 85 ARG A C 1
ATOM 637 O O . ARG A 1 85 ? 9.643 2.226 -14.494 1.00 92.19 85 ARG A O 1
ATOM 644 N N . VAL A 1 86 ? 8.306 3.605 -13.319 1.00 90.62 86 VAL A N 1
ATOM 645 C CA . VAL A 1 86 ? 9.275 4.702 -13.278 1.00 90.62 86 VAL A CA 1
ATOM 646 C C . VAL A 1 86 ? 10.533 4.256 -12.547 1.00 90.62 86 VAL A C 1
ATOM 648 O O . VAL A 1 86 ? 11.598 4.283 -13.157 1.00 90.62 86 VAL A O 1
ATOM 651 N N . ALA A 1 87 ? 10.431 3.768 -11.310 1.00 88.56 87 ALA A N 1
ATOM 652 C CA . ALA A 1 87 ? 11.579 3.302 -10.531 1.00 88.56 87 ALA A CA 1
ATOM 653 C C . ALA A 1 87 ? 12.431 2.268 -11.292 1.00 88.56 87 ALA A C 1
ATOM 655 O O . ALA A 1 87 ? 13.656 2.373 -11.307 1.00 88.56 87 ALA A O 1
ATOM 656 N N . LEU A 1 88 ? 11.781 1.331 -11.985 1.00 87.94 88 LEU A N 1
ATOM 657 C CA . LEU A 1 88 ? 12.427 0.345 -12.849 1.00 87.94 88 LEU A CA 1
ATOM 658 C C . LEU A 1 88 ? 13.140 0.986 -14.040 1.00 87.94 88 LEU A C 1
ATOM 660 O O . LEU A 1 88 ? 14.241 0.574 -14.370 1.00 87.94 88 LEU A O 1
ATOM 664 N N . SER A 1 89 ? 12.576 2.009 -14.681 1.00 86.19 89 SER A N 1
ATOM 665 C CA . SER A 1 89 ? 13.233 2.663 -15.824 1.00 86.19 89 SER A CA 1
ATOM 666 C C . SER A 1 89 ? 14.561 3.350 -15.461 1.00 86.19 89 SER A C 1
ATOM 668 O O . SER A 1 89 ? 15.474 3.403 -16.294 1.00 86.19 89 SER A O 1
ATOM 670 N N . TRP A 1 90 ? 14.685 3.820 -14.212 1.00 81.50 90 TRP A N 1
ATOM 671 C CA . TRP A 1 90 ? 15.856 4.535 -13.688 1.00 81.50 90 TRP A CA 1
ATOM 672 C C . TRP A 1 90 ? 16.964 3.621 -13.151 1.00 81.50 90 TRP A C 1
ATOM 674 O O . TRP A 1 90 ? 18.093 4.084 -12.997 1.00 81.50 90 TRP A O 1
ATOM 684 N N . ASP A 1 91 ? 16.697 2.337 -12.887 1.00 74.25 91 ASP A N 1
ATOM 685 C CA . ASP A 1 91 ? 17.616 1.438 -12.158 1.00 74.25 91 ASP A CA 1
ATOM 686 C C . ASP A 1 91 ? 18.788 0.896 -13.017 1.00 74.25 91 ASP A C 1
ATOM 688 O O . ASP A 1 91 ? 19.194 -0.262 -12.928 1.00 74.25 91 ASP A O 1
ATOM 692 N N . HIS A 1 92 ? 19.354 1.751 -13.880 1.00 61.75 92 HIS A N 1
ATOM 693 C CA . HIS A 1 92 ? 20.399 1.432 -14.864 1.00 61.75 92 HIS A CA 1
ATOM 694 C C . HIS A 1 92 ? 21.614 0.733 -14.227 1.00 61.75 92 HIS A C 1
ATOM 696 O O . HIS A 1 92 ? 22.120 -0.255 -14.757 1.00 61.75 92 HIS A O 1
ATOM 702 N N . ALA A 1 93 ? 22.061 1.219 -13.066 1.00 58.16 93 ALA A N 1
ATOM 703 C CA . ALA A 1 93 ? 23.255 0.714 -12.392 1.00 58.16 93 ALA A CA 1
ATOM 704 C C . ALA A 1 93 ? 23.077 -0.690 -11.794 1.00 58.16 93 ALA A C 1
ATOM 706 O O . ALA A 1 93 ? 24.065 -1.413 -11.667 1.00 58.16 93 ALA A O 1
ATOM 707 N N . ARG A 1 94 ? 21.850 -1.091 -11.427 1.00 63.38 94 ARG A N 1
ATOM 708 C CA . ARG A 1 94 ? 21.585 -2.464 -10.980 1.00 63.38 94 ARG A CA 1
ATOM 709 C C . ARG A 1 94 ? 21.419 -3.411 -12.159 1.00 63.38 94 ARG A C 1
ATOM 711 O O . ARG A 1 94 ? 21.955 -4.505 -12.078 1.00 63.38 94 ARG A O 1
ATOM 718 N N . PHE A 1 95 ? 20.788 -2.999 -13.263 1.00 61.81 95 PHE A N 1
ATOM 719 C CA . PHE A 1 95 ? 20.634 -3.876 -14.437 1.00 61.81 95 PHE A CA 1
ATOM 720 C C . PHE A 1 95 ? 21.965 -4.353 -15.012 1.00 61.81 95 PHE A C 1
ATOM 722 O O . PHE A 1 95 ? 22.119 -5.542 -15.274 1.00 61.81 95 PHE A O 1
ATOM 729 N N . ASN A 1 96 ? 22.938 -3.448 -15.127 1.00 56.47 96 ASN A N 1
ATOM 730 C CA . ASN A 1 96 ? 24.253 -3.780 -15.679 1.00 56.47 96 ASN A CA 1
ATOM 731 C C . ASN A 1 96 ? 25.128 -4.583 -14.699 1.00 56.47 96 ASN A C 1
ATOM 733 O O . ASN A 1 96 ? 26.112 -5.177 -15.111 1.00 56.47 96 ASN A O 1
ATOM 737 N N . LYS A 1 97 ? 24.785 -4.605 -13.403 1.00 59.62 97 LYS A N 1
ATOM 738 C CA . LYS A 1 97 ? 25.478 -5.399 -12.371 1.00 59.62 97 LYS A CA 1
ATOM 739 C C . LYS A 1 97 ? 24.810 -6.746 -12.093 1.00 59.62 97 LYS A C 1
ATOM 741 O O . LYS A 1 97 ? 25.288 -7.478 -11.236 1.00 59.62 97 LYS A O 1
ATOM 746 N N . LEU A 1 98 ? 23.704 -7.045 -12.776 1.00 58.19 98 LEU A N 1
ATOM 747 C CA . LEU A 1 98 ? 22.999 -8.318 -12.646 1.00 58.19 98 LEU A CA 1
ATOM 748 C C . LEU A 1 98 ? 23.602 -9.426 -13.540 1.00 58.19 98 LEU A C 1
ATOM 750 O O . LEU A 1 98 ? 23.099 -10.548 -13.546 1.00 58.19 98 LEU A O 1
ATOM 754 N N . GLU A 1 99 ? 24.665 -9.142 -14.306 1.00 52.41 99 GLU A N 1
ATOM 755 C CA . GLU A 1 99 ? 25.446 -10.180 -14.996 1.00 52.41 99 GLU A CA 1
ATOM 756 C C . GLU A 1 99 ? 26.033 -11.156 -13.962 1.00 52.41 99 GLU A C 1
ATOM 758 O O . GLU A 1 99 ? 26.760 -10.761 -13.052 1.00 52.41 99 GLU A O 1
ATOM 763 N N . GLY A 1 100 ? 25.669 -12.438 -14.068 1.00 53.47 100 GLY A N 1
ATOM 764 C CA . GLY A 1 100 ? 26.111 -13.494 -13.149 1.00 53.47 100 GLY A CA 1
ATOM 765 C C . GLY A 1 100 ? 25.296 -13.626 -11.856 1.00 53.47 100 GLY A C 1
ATOM 766 O O . GLY A 1 100 ? 25.703 -14.365 -10.962 1.00 53.47 100 GLY A O 1
ATOM 767 N N . THR A 1 101 ? 24.149 -12.943 -11.730 1.00 57.12 101 THR A N 1
ATOM 768 C CA . THR A 1 101 ? 23.259 -13.039 -10.549 1.00 57.12 101 THR A CA 1
ATOM 769 C C . THR A 1 101 ? 22.043 -13.943 -10.779 1.00 57.12 101 THR A C 1
ATOM 771 O O . THR A 1 101 ? 20.953 -13.678 -10.270 1.00 57.12 101 THR A O 1
ATOM 774 N N . ASP A 1 102 ? 22.238 -15.052 -11.496 1.00 57.44 102 ASP A N 1
ATOM 775 C CA . ASP A 1 102 ? 21.199 -16.062 -11.774 1.00 57.44 102 ASP A CA 1
ATOM 776 C C . ASP A 1 102 ? 20.600 -16.695 -10.503 1.00 57.44 102 ASP A C 1
ATOM 778 O O . ASP A 1 102 ? 19.570 -17.363 -10.552 1.00 57.44 102 ASP A O 1
ATOM 782 N N . SER A 1 103 ? 21.215 -16.469 -9.338 1.00 59.56 103 SER A N 1
ATOM 783 C CA . SER A 1 103 ? 20.765 -16.999 -8.051 1.00 59.56 103 SER A CA 1
ATOM 784 C C . SER A 1 103 ? 19.703 -16.155 -7.336 1.00 59.56 103 SER A C 1
ATOM 786 O O . SER A 1 103 ? 19.199 -16.597 -6.304 1.00 59.56 103 SER A O 1
ATOM 788 N N . VAL A 1 104 ? 19.379 -14.938 -7.798 1.00 67.44 104 VAL A N 1
ATOM 789 C CA . VAL A 1 104 ? 18.380 -14.082 -7.129 1.00 67.44 104 VAL A CA 1
ATOM 790 C C . VAL A 1 104 ? 17.015 -14.236 -7.808 1.00 67.44 104 VAL A C 1
ATOM 792 O O . VAL A 1 104 ? 16.877 -13.894 -8.979 1.00 67.44 104 VAL A O 1
ATOM 795 N N . PRO A 1 105 ? 15.965 -14.693 -7.101 1.00 80.00 105 PRO A N 1
ATOM 796 C CA . PRO A 1 105 ? 14.628 -14.769 -7.680 1.00 80.00 105 PRO A CA 1
ATOM 797 C C . PRO A 1 105 ? 14.110 -13.388 -8.102 1.00 80.00 105 PRO A C 1
ATOM 799 O O . PRO A 1 105 ? 14.232 -12.416 -7.349 1.00 80.00 105 PRO A O 1
ATOM 802 N N . LEU A 1 106 ? 13.456 -13.308 -9.267 1.00 81.12 106 LEU A N 1
ATOM 803 C CA . LEU A 1 106 ? 12.840 -12.072 -9.770 1.00 81.12 106 LEU A CA 1
ATOM 804 C C . LEU A 1 106 ? 11.924 -11.420 -8.722 1.00 81.12 106 LEU A C 1
ATOM 806 O O . LEU A 1 106 ? 11.949 -10.204 -8.537 1.00 81.12 106 LEU A O 1
ATOM 810 N N . GLU A 1 107 ? 11.158 -12.226 -7.987 1.00 83.06 107 GLU A N 1
ATOM 811 C CA . GLU A 1 107 ? 10.250 -11.753 -6.938 1.00 83.06 107 GLU A CA 1
ATOM 812 C C . GLU A 1 107 ? 10.977 -11.014 -5.808 1.00 83.06 107 GLU A C 1
ATOM 814 O O . GLU A 1 107 ? 10.484 -9.998 -5.313 1.00 83.06 107 GLU A O 1
ATOM 819 N N . TYR A 1 108 ? 12.171 -11.476 -5.425 1.00 83.69 108 TYR A N 1
ATOM 820 C CA . TYR A 1 108 ? 12.982 -10.814 -4.405 1.00 83.69 108 TYR A CA 1
ATOM 821 C C . TYR A 1 108 ? 13.439 -9.434 -4.884 1.00 83.69 108 TYR A C 1
ATOM 823 O O . TYR A 1 108 ? 13.349 -8.440 -4.157 1.00 83.69 108 TYR A O 1
ATOM 831 N N . TRP A 1 109 ? 13.877 -9.352 -6.140 1.00 84.19 109 TRP A N 1
ATOM 832 C CA . TRP A 1 109 ? 14.286 -8.090 -6.740 1.00 84.19 109 TRP A CA 1
ATOM 833 C C . TRP A 1 109 ? 13.112 -7.107 -6.885 1.00 84.19 109 TRP A C 1
ATOM 835 O O . TRP A 1 109 ? 13.226 -5.949 -6.466 1.00 84.19 109 TRP A O 1
ATOM 845 N N . LEU A 1 110 ? 11.960 -7.580 -7.379 1.00 89.12 110 LEU A N 1
ATOM 846 C CA . LEU A 1 110 ? 10.730 -6.788 -7.485 1.00 89.12 110 LEU A CA 1
ATOM 847 C C . LEU A 1 110 ? 10.231 -6.314 -6.115 1.00 89.12 110 LEU A C 1
ATOM 849 O O . LEU A 1 110 ? 9.832 -5.161 -5.986 1.00 89.12 110 LEU A O 1
ATOM 853 N N . SER A 1 111 ? 10.331 -7.137 -5.068 1.00 90.12 111 SER A N 1
ATOM 854 C CA . SER A 1 111 ? 10.001 -6.725 -3.695 1.00 90.12 111 SER A CA 1
ATOM 855 C C . SER A 1 111 ? 10.829 -5.514 -3.245 1.00 90.12 111 SER A C 1
ATOM 857 O O . SER A 1 111 ? 10.302 -4.583 -2.632 1.00 90.12 111 SER A O 1
ATOM 859 N N . GLY A 1 112 ? 12.111 -5.460 -3.625 1.00 89.31 112 GLY A N 1
ATOM 860 C CA . GLY A 1 112 ? 12.960 -4.293 -3.386 1.00 89.31 112 GLY A CA 1
ATOM 861 C C . GLY A 1 112 ? 12.502 -3.039 -4.141 1.00 89.31 112 GLY A C 1
ATOM 862 O O . GLY A 1 112 ? 12.608 -1.934 -3.607 1.00 89.31 112 GLY A O 1
ATOM 863 N N . VAL A 1 113 ? 11.999 -3.190 -5.369 1.00 90.75 113 VAL A N 1
ATOM 864 C CA . VAL A 1 113 ? 11.419 -2.091 -6.164 1.00 90.75 113 VAL A CA 1
ATOM 865 C C . VAL A 1 113 ? 10.120 -1.598 -5.534 1.00 90.75 113 VAL A C 1
ATOM 867 O O . VAL A 1 113 ? 9.934 -0.390 -5.383 1.00 90.75 113 VAL A O 1
ATOM 870 N N . TYR A 1 114 ? 9.245 -2.514 -5.122 1.00 94.31 114 TYR A N 1
ATOM 871 C CA . TYR A 1 114 ? 7.980 -2.184 -4.474 1.00 94.31 114 TYR A CA 1
ATOM 872 C C . TYR A 1 114 ? 8.191 -1.461 -3.146 1.00 94.31 114 TYR A C 1
ATOM 874 O O . TYR A 1 114 ? 7.530 -0.456 -2.906 1.00 94.31 114 TYR A O 1
ATOM 882 N N . ARG A 1 115 ? 9.173 -1.880 -2.338 1.00 93.44 115 ARG A N 1
ATOM 883 C CA . ARG A 1 115 ? 9.532 -1.168 -1.105 1.00 93.44 115 ARG A CA 1
ATOM 884 C C . ARG A 1 115 ? 9.924 0.285 -1.377 1.00 93.44 115 ARG A C 1
ATOM 886 O O . ARG A 1 115 ? 9.286 1.182 -0.851 1.00 93.44 115 ARG A O 1
ATOM 893 N N . ARG A 1 116 ? 10.878 0.523 -2.287 1.00 91.38 116 ARG A N 1
ATOM 894 C CA . ARG A 1 116 ? 11.286 1.895 -2.659 1.00 91.38 116 ARG A CA 1
ATOM 895 C C . ARG A 1 116 ? 10.128 2.713 -3.232 1.00 91.38 116 ARG A C 1
ATOM 897 O O . ARG A 1 116 ? 10.055 3.919 -3.028 1.00 91.38 116 ARG A O 1
ATOM 904 N N . THR A 1 117 ? 9.237 2.060 -3.974 1.00 93.50 117 THR A N 1
ATOM 905 C CA . THR A 1 117 ? 8.030 2.689 -4.521 1.00 93.50 117 THR A CA 1
ATOM 906 C C . THR A 1 117 ? 7.093 3.137 -3.403 1.00 93.50 117 THR A C 1
ATOM 908 O O . THR A 1 117 ? 6.632 4.275 -3.435 1.00 93.50 117 THR A O 1
ATOM 911 N N . ALA A 1 118 ? 6.862 2.278 -2.405 1.00 93.50 118 ALA A N 1
ATOM 912 C CA . ALA A 1 118 ? 6.078 2.604 -1.221 1.00 93.50 118 ALA A CA 1
ATOM 913 C C . ALA A 1 118 ? 6.699 3.767 -0.439 1.00 93.50 118 ALA A C 1
ATOM 915 O O . ALA A 1 118 ? 5.984 4.713 -0.137 1.00 93.50 118 ALA A O 1
ATOM 916 N N . ASP A 1 119 ? 8.014 3.741 -0.196 1.00 91.69 119 ASP A N 1
ATOM 917 C CA . ASP A 1 119 ? 8.719 4.799 0.541 1.00 91.69 119 ASP A CA 1
ATOM 918 C C . ASP A 1 119 ? 8.548 6.168 -0.140 1.00 91.69 119 ASP A C 1
ATOM 920 O O . ASP A 1 119 ? 8.217 7.160 0.505 1.00 91.69 119 ASP A O 1
ATOM 924 N N . VAL A 1 120 ? 8.713 6.221 -1.468 1.00 90.94 120 VAL A N 1
ATOM 925 C CA . VAL A 1 120 ? 8.553 7.468 -2.230 1.00 90.94 120 VAL A CA 1
ATOM 926 C C . VAL A 1 120 ? 7.108 7.960 -2.233 1.00 90.94 120 VAL A C 1
ATOM 928 O O . VAL A 1 120 ? 6.875 9.159 -2.098 1.00 90.94 120 VAL A O 1
ATOM 931 N N . LEU A 1 121 ? 6.140 7.064 -2.439 1.00 90.44 121 LEU A N 1
ATOM 932 C CA . LEU A 1 121 ? 4.730 7.455 -2.437 1.00 90.44 121 LEU A CA 1
ATOM 933 C C . LEU A 1 121 ? 4.298 7.927 -1.054 1.00 90.44 121 LEU A C 1
ATOM 935 O O . LEU A 1 121 ? 3.606 8.931 -0.957 1.00 90.44 121 LEU A O 1
ATOM 939 N N . HIS A 1 122 ? 4.777 7.268 -0.002 1.00 89.25 122 HIS A N 1
ATOM 940 C CA . HIS A 1 122 ? 4.513 7.670 1.368 1.00 89.25 122 HIS A CA 1
ATOM 941 C C . HIS A 1 122 ? 5.057 9.069 1.672 1.00 89.25 122 HIS A C 1
ATOM 943 O O . HIS A 1 122 ? 4.314 9.904 2.176 1.00 89.25 122 HIS A O 1
ATOM 949 N N . ALA A 1 123 ? 6.314 9.347 1.307 1.00 88.06 123 ALA A N 1
ATOM 950 C CA . ALA A 1 123 ? 6.917 10.667 1.496 1.00 88.06 123 ALA A CA 1
ATOM 951 C C . ALA A 1 123 ? 6.160 11.763 0.727 1.00 88.06 123 ALA A C 1
ATOM 953 O O . ALA A 1 123 ? 5.891 12.830 1.269 1.00 88.06 123 ALA A O 1
ATOM 954 N N . ARG A 1 124 ? 5.758 11.481 -0.520 1.00 85.56 124 ARG A N 1
ATOM 955 C CA . ARG A 1 124 ? 4.955 12.413 -1.323 1.00 85.56 124 ARG A CA 1
ATOM 956 C C . ARG A 1 124 ? 3.579 12.657 -0.709 1.00 85.56 124 ARG A C 1
ATOM 958 O O . ARG A 1 124 ? 3.090 13.778 -0.729 1.00 85.56 124 ARG A O 1
ATOM 965 N N . ASP A 1 125 ? 2.935 11.607 -0.214 1.00 84.12 125 ASP A N 1
ATOM 966 C CA . ASP A 1 125 ? 1.629 11.731 0.419 1.00 84.12 125 ASP A CA 1
ATOM 967 C C . ASP A 1 125 ? 1.707 12.550 1.716 1.00 84.12 125 ASP A C 1
ATOM 969 O O . ASP A 1 125 ? 0.830 13.375 1.944 1.00 84.12 125 ASP A O 1
ATOM 973 N N . GLN A 1 126 ? 2.766 12.379 2.517 1.00 81.31 126 GLN A N 1
ATOM 974 C CA . GLN A 1 126 ? 3.025 13.205 3.704 1.00 81.31 126 GLN A CA 1
ATOM 975 C C . GLN A 1 126 ? 3.223 14.681 3.342 1.00 81.31 126 GLN A C 1
ATOM 977 O O . GLN A 1 126 ? 2.583 15.540 3.936 1.00 81.31 126 GLN A O 1
ATOM 982 N N . GLU A 1 127 ? 4.037 14.979 2.327 1.00 83.25 127 GLU A N 1
ATOM 983 C CA . GLU A 1 127 ? 4.259 16.355 1.856 1.00 83.25 127 GLU A CA 1
ATOM 984 C C . GLU A 1 127 ? 2.953 17.021 1.383 1.00 83.25 127 GLU A C 1
ATOM 986 O O . GLU A 1 127 ? 2.693 18.193 1.661 1.00 83.25 127 GLU A O 1
ATOM 991 N N . LEU A 1 128 ? 2.094 16.274 0.685 1.00 76.31 128 LEU A N 1
ATOM 992 C CA . LEU A 1 128 ? 0.797 16.778 0.223 1.00 76.31 128 LEU A CA 1
ATOM 993 C C . LEU A 1 128 ? -0.186 17.019 1.378 1.00 76.31 128 LEU A C 1
ATOM 995 O O . LEU A 1 128 ? -0.942 17.989 1.326 1.00 76.31 128 LEU A O 1
ATOM 999 N N . ASP A 1 129 ? -0.163 16.167 2.406 1.00 75.44 129 ASP A N 1
ATOM 1000 C CA . ASP A 1 129 ? -0.967 16.324 3.625 1.00 75.44 129 ASP A CA 1
ATOM 1001 C C . ASP A 1 129 ? -0.513 17.561 4.424 1.00 75.44 129 ASP A C 1
ATOM 1003 O O . ASP A 1 129 ? -1.333 18.404 4.784 1.00 75.44 129 ASP A O 1
ATOM 1007 N N . GLU A 1 130 ? 0.802 17.745 4.594 1.00 77.44 130 GLU A N 1
ATOM 1008 C CA . GLU A 1 130 ? 1.396 18.902 5.283 1.00 77.44 130 GLU A CA 1
ATOM 1009 C C . GLU A 1 130 ? 1.127 20.232 4.565 1.00 77.44 130 GLU A C 1
ATOM 1011 O O . GLU A 1 130 ? 0.896 21.258 5.205 1.00 77.44 130 GLU A O 1
ATOM 1016 N N . THR A 1 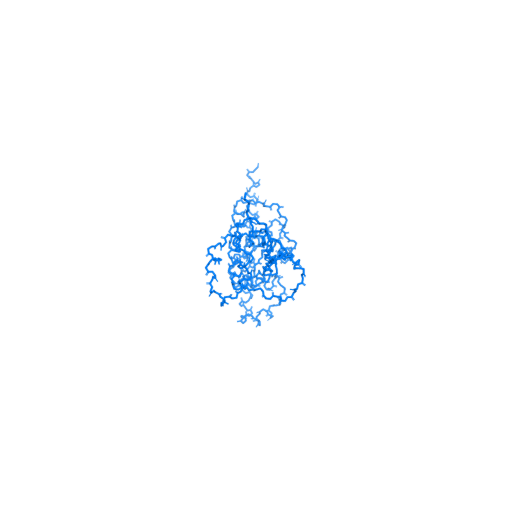131 ? 1.143 20.231 3.231 1.00 77.00 131 THR A N 1
ATOM 1017 C CA . THR A 1 131 ? 0.904 21.439 2.421 1.00 77.00 131 THR A CA 1
ATOM 1018 C C . THR A 1 131 ? -0.579 21.740 2.199 1.00 77.00 131 THR A C 1
ATOM 1020 O O . THR A 1 131 ? -0.906 22.743 1.560 1.00 77.00 131 THR A O 1
ATOM 1023 N N . GLY A 1 132 ? -1.488 20.890 2.694 1.00 67.00 132 GLY A N 1
ATOM 1024 C CA . GLY A 1 132 ? -2.932 21.027 2.486 1.00 67.00 132 GLY A CA 1
ATOM 1025 C C . GLY A 1 132 ? -3.347 20.939 1.013 1.00 67.00 132 GLY A C 1
ATOM 1026 O O . GLY A 1 132 ? -4.455 21.346 0.649 1.00 67.00 132 GLY A O 1
ATOM 1027 N N . GLN A 1 133 ? -2.468 20.430 0.140 1.00 64.88 133 GLN A N 1
ATOM 1028 C CA . GLN A 1 133 ? -2.764 20.272 -1.276 1.00 64.88 133 GLN A CA 1
ATOM 1029 C C . GLN A 1 133 ? -3.720 19.098 -1.460 1.00 64.88 133 GLN A C 1
ATOM 1031 O O . GLN A 1 133 ? -3.334 17.931 -1.571 1.00 64.88 133 GLN A O 1
ATOM 1036 N N . THR A 1 134 ? -5.006 19.424 -1.548 1.00 57.84 134 THR A N 1
ATOM 1037 C CA . THR A 1 134 ? -6.026 18.477 -1.983 1.00 57.84 134 THR A CA 1
ATOM 1038 C C . THR A 1 134 ? -5.800 18.161 -3.458 1.00 57.84 134 THR A C 1
ATOM 1040 O O . THR A 1 134 ? -6.199 18.891 -4.363 1.00 57.84 134 THR A O 1
ATOM 1043 N N . VAL A 1 135 ? -5.128 17.043 -3.734 1.00 58.22 135 VAL A N 1
ATOM 1044 C CA . VAL A 1 135 ? -5.170 16.468 -5.080 1.00 58.22 135 VAL A CA 1
ATOM 1045 C C . VAL A 1 135 ? -6.618 16.045 -5.299 1.00 58.22 135 VAL A C 1
ATOM 1047 O O . VAL A 1 135 ? -7.097 15.142 -4.618 1.00 58.22 135 VAL A O 1
ATOM 1050 N N . GLY A 1 136 ? -7.321 16.705 -6.222 1.00 52.50 136 GLY A N 1
ATOM 1051 C CA . GLY A 1 136 ? -8.716 16.417 -6.584 1.00 52.50 136 GLY A CA 1
ATOM 1052 C C . GLY A 1 136 ? -8.934 15.045 -7.236 1.00 52.50 136 GLY A C 1
ATOM 1053 O O . GLY A 1 136 ? -9.921 14.847 -7.941 1.00 52.50 136 GLY A O 1
ATOM 1054 N N . GLU A 1 137 ? -8.010 14.106 -7.043 1.00 56.50 137 GLU A N 1
ATOM 1055 C CA . GLU A 1 137 ? -8.154 12.734 -7.491 1.00 56.50 137 GLU A CA 1
ATOM 1056 C C . GLU A 1 137 ? -9.100 12.003 -6.532 1.00 56.50 137 GLU A C 1
ATOM 1058 O O . GLU A 1 137 ? -8.821 11.905 -5.332 1.00 56.50 137 GLU A O 1
ATOM 1063 N N . PRO A 1 138 ? -10.236 11.483 -7.025 1.00 57.22 138 PRO A N 1
ATOM 1064 C CA . PRO A 1 138 ? -11.112 10.679 -6.199 1.00 57.22 138 PRO A CA 1
ATOM 1065 C C . PRO A 1 138 ? -10.348 9.437 -5.740 1.00 57.22 138 PRO A C 1
ATOM 1067 O O . PRO A 1 138 ? -9.907 8.629 -6.561 1.00 57.22 138 PRO A O 1
ATOM 1070 N N . LEU A 1 139 ? -10.219 9.270 -4.422 1.00 61.44 139 LEU A N 1
ATOM 1071 C CA . LEU A 1 139 ? -9.691 8.038 -3.843 1.00 61.44 139 LEU A CA 1
ATOM 1072 C C . LEU A 1 139 ? -10.453 6.847 -4.404 1.00 61.44 139 LEU A C 1
ATOM 1074 O O . LEU A 1 139 ? -11.686 6.864 -4.504 1.00 61.44 139 LEU A O 1
ATOM 1078 N N . SER A 1 140 ? -9.709 5.799 -4.755 1.00 62.97 140 SER A N 1
ATOM 1079 C CA . SER A 1 140 ? -10.311 4.621 -5.357 1.00 62.97 140 SER A CA 1
ATOM 1080 C C . SER A 1 140 ? -11.459 4.085 -4.493 1.00 62.97 140 SER A C 1
ATOM 1082 O O . SER A 1 140 ? -11.316 3.988 -3.267 1.00 62.97 140 SER A O 1
ATOM 1084 N N . PRO A 1 141 ? -12.573 3.642 -5.114 1.00 64.25 141 PRO A N 1
ATOM 1085 C CA . PRO A 1 141 ? -13.700 3.037 -4.408 1.00 64.25 141 PRO A CA 1
ATOM 1086 C C . PRO A 1 141 ? -13.306 1.918 -3.435 1.00 64.25 141 PRO A C 1
ATOM 1088 O O . PRO A 1 141 ? -14.008 1.668 -2.459 1.00 64.25 141 PRO A O 1
ATOM 1091 N N . ARG A 1 142 ? -12.147 1.280 -3.649 1.00 64.69 142 ARG A N 1
ATOM 1092 C CA . ARG A 1 142 ? -11.609 0.247 -2.760 1.00 64.69 142 ARG A CA 1
ATOM 1093 C C . ARG A 1 142 ? -11.354 0.721 -1.327 1.00 64.69 142 ARG A C 1
ATOM 1095 O O . ARG A 1 142 ? -11.280 -0.135 -0.462 1.00 64.69 142 ARG A O 1
ATOM 1102 N N . PHE A 1 143 ? -11.180 2.021 -1.068 1.00 71.38 143 PHE A N 1
ATOM 1103 C CA . PHE A 1 143 ? -10.929 2.560 0.279 1.00 71.38 143 PHE A CA 1
ATOM 1104 C C . PHE A 1 143 ? -12.199 3.038 0.986 1.00 71.38 143 PHE A C 1
ATOM 1106 O O . PHE A 1 143 ? -12.154 3.413 2.156 1.00 71.38 143 PHE A O 1
ATOM 1113 N N . GLN A 1 144 ? -13.360 2.953 0.327 1.00 72.19 144 GLN A N 1
ATOM 1114 C CA . GLN A 1 144 ? -14.643 3.329 0.925 1.00 72.19 144 GLN A CA 1
ATOM 1115 C C . GLN A 1 144 ? -15.016 2.467 2.140 1.00 72.19 144 GLN A C 1
ATOM 1117 O O . GLN A 1 144 ? -15.816 2.905 2.965 1.00 72.19 144 GLN A O 1
ATOM 1122 N N . PHE A 1 145 ? -14.422 1.276 2.309 1.00 74.12 145 PHE A N 1
ATOM 1123 C CA . PHE A 1 145 ? -14.644 0.467 3.513 1.00 74.12 145 PHE A CA 1
ATOM 1124 C C . PHE A 1 145 ? -14.212 1.205 4.790 1.00 74.12 145 PHE A C 1
ATOM 1126 O O . PHE A 1 145 ? -14.837 1.011 5.828 1.00 74.12 145 PHE A O 1
ATOM 1133 N N . LEU A 1 146 ? -13.209 2.094 4.726 1.00 74.62 146 LEU A N 1
ATOM 1134 C CA . LEU A 1 146 ? -12.793 2.900 5.878 1.00 74.62 146 LEU A CA 1
ATOM 1135 C C . LEU A 1 146 ? -13.928 3.809 6.360 1.00 74.62 146 LEU A C 1
ATOM 1137 O O . LEU A 1 146 ? -14.092 3.993 7.562 1.00 74.62 146 LEU A O 1
ATOM 1141 N N . ARG A 1 147 ? -14.782 4.297 5.452 1.00 73.75 147 ARG A N 1
ATOM 1142 C CA . ARG A 1 147 ? -15.995 5.033 5.826 1.00 73.75 147 ARG A CA 1
ATOM 1143 C C . ARG A 1 147 ? -16.965 4.141 6.592 1.00 73.75 147 ARG A C 1
ATOM 1145 O O . ARG A 1 147 ? -17.455 4.530 7.643 1.00 73.75 147 ARG A O 1
ATOM 1152 N N . ALA A 1 148 ? -17.235 2.945 6.075 1.00 71.88 148 ALA A N 1
ATOM 1153 C CA . ALA A 1 148 ? -18.190 2.023 6.688 1.00 71.88 148 ALA A CA 1
ATOM 1154 C C . ALA A 1 148 ? -17.717 1.505 8.058 1.00 71.88 148 ALA A C 1
ATOM 1156 O O . ALA A 1 148 ? -18.527 1.326 8.961 1.00 71.88 148 ALA A O 1
ATOM 1157 N N . VAL A 1 149 ? -16.412 1.273 8.207 1.00 72.19 149 VAL A N 1
ATOM 1158 C CA . VAL A 1 149 ? -15.826 0.639 9.395 1.00 72.19 149 VAL A CA 1
ATOM 1159 C C . VAL A 1 149 ? -15.411 1.660 10.457 1.00 72.19 149 VAL A C 1
ATOM 1161 O O . VAL A 1 149 ? -15.546 1.388 11.646 1.00 72.19 149 VAL A O 1
ATOM 1164 N N . LEU A 1 150 ? -14.901 2.825 10.047 1.00 72.75 150 LEU A N 1
ATOM 1165 C CA . LEU A 1 150 ? -14.332 3.835 10.951 1.00 72.75 150 LEU A CA 1
ATOM 1166 C C . LEU A 1 150 ? -15.117 5.155 10.962 1.00 72.75 150 LEU A C 1
ATOM 1168 O O . LEU A 1 150 ? -14.765 6.060 11.717 1.00 72.75 150 LEU A O 1
ATOM 1172 N N . GLY A 1 151 ? -16.162 5.288 10.137 1.00 72.00 151 GLY A N 1
ATOM 1173 C CA . GLY A 1 151 ? -16.954 6.517 10.041 1.00 72.00 151 GLY A CA 1
ATOM 1174 C C . GLY A 1 151 ? -16.149 7.713 9.528 1.00 72.00 151 GLY A C 1
ATOM 1175 O O . GLY A 1 151 ? -16.389 8.829 9.983 1.00 72.00 151 GLY A O 1
ATOM 1176 N N . ILE A 1 152 ? -15.150 7.467 8.673 1.00 70.44 152 ILE A N 1
ATOM 1177 C CA . ILE A 1 152 ? -14.254 8.488 8.108 1.00 70.44 152 ILE A CA 1
ATOM 1178 C C . ILE A 1 152 ? -14.901 9.113 6.871 1.00 70.44 152 ILE A C 1
ATOM 1180 O O . ILE A 1 152 ? -15.275 8.394 5.940 1.00 70.44 152 ILE A O 1
ATOM 1184 N N . ASP A 1 153 ? -15.019 10.439 6.866 1.00 67.19 153 ASP A N 1
ATOM 1185 C CA . ASP A 1 153 ? -15.616 11.207 5.776 1.00 67.19 153 ASP A CA 1
ATOM 1186 C C . ASP A 1 153 ? -14.718 11.228 4.531 1.00 67.19 153 ASP A C 1
ATOM 1188 O O . ASP A 1 153 ? -13.513 10.996 4.602 1.00 67.19 153 ASP A O 1
ATOM 1192 N N . HIS A 1 154 ? -15.301 11.497 3.356 1.00 63.94 154 HIS A N 1
ATOM 1193 C CA . HIS A 1 154 ? -14.585 11.404 2.074 1.00 63.94 154 HIS A CA 1
ATOM 1194 C C . HIS A 1 154 ? -13.325 12.279 1.995 1.00 63.94 154 HIS A C 1
ATOM 1196 O O . HIS A 1 154 ? -12.368 11.867 1.342 1.00 63.94 154 HIS A O 1
ATOM 1202 N N . GLY A 1 155 ? -13.321 13.440 2.662 1.00 64.94 155 GLY A N 1
ATOM 1203 C CA . GLY A 1 155 ? -12.164 14.339 2.721 1.00 64.94 155 GLY A CA 1
ATOM 1204 C C . GLY A 1 155 ? -10.975 13.758 3.492 1.00 64.94 155 GLY A C 1
ATOM 1205 O O . GLY A 1 155 ? -9.833 14.006 3.120 1.00 64.94 155 GLY A O 1
ATOM 1206 N N . ASP A 1 156 ? -11.236 12.896 4.476 1.00 73.94 156 ASP A N 1
ATOM 1207 C CA . ASP A 1 156 ? -10.230 12.398 5.424 1.00 73.94 156 ASP A CA 1
ATOM 1208 C C . ASP A 1 156 ? -9.706 11.001 5.072 1.00 73.94 156 ASP A C 1
ATOM 1210 O O . ASP A 1 156 ? -8.763 10.496 5.687 1.00 73.94 156 ASP A O 1
ATOM 1214 N N . LEU A 1 157 ? -10.316 10.338 4.082 1.00 76.88 157 LEU A N 1
ATOM 1215 C CA . LEU A 1 157 ? -9.931 8.985 3.676 1.00 76.88 157 LEU A CA 1
ATOM 1216 C C . LEU A 1 157 ? -8.459 8.915 3.241 1.00 76.88 157 LEU A C 1
ATOM 1218 O O . LEU A 1 157 ? -7.810 7.891 3.464 1.00 76.88 157 LEU A O 1
ATOM 1222 N N . ARG A 1 158 ? -7.917 9.991 2.652 1.00 77.44 158 ARG A N 1
ATOM 1223 C CA . ARG A 1 158 ? -6.515 10.034 2.217 1.00 77.44 158 ARG A CA 1
ATOM 1224 C C . ARG A 1 158 ? -5.591 10.029 3.423 1.00 77.44 158 ARG A C 1
ATOM 1226 O O . ARG A 1 158 ? -4.771 9.124 3.547 1.00 77.44 158 ARG A O 1
ATOM 1233 N N . SER A 1 159 ? -5.768 10.986 4.328 1.00 79.75 159 SER A N 1
ATOM 1234 C CA . SER A 1 159 ? -4.967 11.114 5.546 1.00 79.75 159 SER A CA 1
ATOM 1235 C C . SER A 1 159 ? -5.079 9.856 6.412 1.00 79.75 159 SER A C 1
ATOM 1237 O O . SER A 1 159 ? -4.082 9.381 6.953 1.00 79.75 159 SER A O 1
ATOM 1239 N N . ALA A 1 160 ? -6.250 9.210 6.448 1.00 84.38 160 ALA A N 1
ATOM 1240 C CA . ALA A 1 160 ? -6.422 7.916 7.105 1.00 84.38 160 ALA A CA 1
ATOM 1241 C C . ALA A 1 160 ? -5.558 6.802 6.485 1.00 84.38 160 ALA A C 1
ATOM 1243 O O . ALA A 1 160 ? -4.926 6.045 7.225 1.00 84.38 160 ALA A O 1
ATOM 1244 N N . CYS A 1 161 ? -5.495 6.702 5.152 1.00 86.88 161 CYS A N 1
ATOM 1245 C CA . CYS A 1 161 ? -4.608 5.759 4.463 1.00 86.88 161 CYS A CA 1
ATOM 1246 C C . CYS A 1 161 ? -3.127 6.076 4.714 1.00 86.88 161 CYS A C 1
ATOM 1248 O O . CYS A 1 161 ? -2.349 5.155 4.964 1.00 86.88 161 CYS A O 1
ATOM 1250 N N . ILE A 1 162 ? -2.739 7.357 4.705 1.00 87.50 162 ILE A N 1
ATOM 1251 C CA . ILE A 1 162 ? -1.368 7.801 5.007 1.00 87.50 162 ILE A CA 1
ATOM 1252 C C . ILE A 1 162 ? -0.972 7.345 6.410 1.00 87.50 162 ILE A C 1
ATOM 1254 O O . ILE A 1 162 ? 0.030 6.651 6.583 1.00 87.50 162 ILE A O 1
ATOM 1258 N N . VAL A 1 163 ? -1.799 7.658 7.407 1.00 89.75 163 VAL A N 1
ATOM 1259 C CA . VAL A 1 163 ? -1.549 7.296 8.805 1.00 89.75 163 VAL A CA 1
ATOM 1260 C C . VAL A 1 163 ? -1.541 5.782 8.989 1.00 89.75 163 VAL A C 1
ATOM 1262 O O . VAL A 1 163 ? -0.668 5.264 9.680 1.00 89.75 163 VAL A O 1
ATOM 1265 N N . ALA A 1 164 ? -2.456 5.054 8.340 1.00 92.06 164 ALA A N 1
ATOM 1266 C CA . ALA A 1 164 ? -2.477 3.593 8.373 1.00 92.06 164 ALA A CA 1
ATOM 1267 C C . ALA A 1 164 ? -1.189 2.980 7.793 1.00 92.06 164 ALA A C 1
ATOM 1269 O O . ALA A 1 164 ? -0.657 2.028 8.364 1.00 92.06 164 ALA A O 1
ATOM 1270 N N . ASN A 1 165 ? -0.662 3.546 6.703 1.00 92.56 165 ASN A N 1
ATOM 1271 C CA . ASN A 1 165 ? 0.598 3.116 6.095 1.00 92.56 165 ASN A CA 1
ATOM 1272 C C . ASN A 1 165 ? 1.814 3.424 6.986 1.00 92.56 165 ASN A C 1
ATOM 1274 O O . ASN A 1 165 ? 2.768 2.649 6.980 1.00 92.56 165 ASN A O 1
ATOM 1278 N N . ALA A 1 166 ? 1.753 4.496 7.784 1.00 92.38 166 ALA A N 1
ATOM 1279 C CA . ALA A 1 166 ? 2.798 4.894 8.732 1.00 92.38 166 ALA A CA 1
ATOM 1280 C C . ALA A 1 166 ? 2.779 4.120 10.065 1.00 92.38 166 ALA A C 1
ATOM 1282 O O . ALA A 1 166 ? 3.696 4.266 10.876 1.00 92.38 166 ALA A O 1
ATOM 1283 N N . LEU A 1 167 ? 1.741 3.319 10.338 1.00 94.38 167 LEU A N 1
ATOM 1284 C CA . LEU A 1 167 ? 1.661 2.541 11.576 1.00 94.38 167 LEU A CA 1
ATOM 1285 C C . LEU A 1 167 ? 2.847 1.568 11.696 1.00 94.38 167 LEU A C 1
ATOM 1287 O O . LEU A 1 167 ? 3.264 0.998 10.681 1.00 94.38 167 LEU A O 1
ATOM 1291 N N . PRO A 1 168 ? 3.336 1.285 12.919 1.00 95.06 168 PRO A N 1
ATOM 1292 C CA . PRO A 1 168 ? 4.303 0.212 13.118 1.00 95.06 168 PRO A CA 1
ATOM 1293 C C . PRO A 1 168 ? 3.733 -1.135 12.650 1.00 95.06 168 PRO A C 1
ATOM 1295 O O . PRO A 1 168 ? 2.519 -1.349 12.659 1.00 95.06 168 PRO A O 1
ATOM 1298 N N . ASP A 1 169 ? 4.612 -2.054 12.241 1.00 93.69 169 ASP A N 1
ATOM 1299 C CA . ASP A 1 169 ? 4.230 -3.293 11.546 1.00 93.69 169 ASP A CA 1
ATOM 1300 C C . ASP A 1 169 ? 3.146 -4.091 12.274 1.00 93.69 169 ASP A C 1
ATOM 1302 O O . ASP A 1 169 ? 2.201 -4.569 11.652 1.00 93.69 169 ASP A O 1
ATOM 1306 N N . ARG A 1 170 ? 3.242 -4.200 13.601 1.00 94.69 170 ARG A N 1
ATOM 1307 C CA . ARG A 1 170 ? 2.283 -4.955 14.412 1.00 94.69 170 ARG A CA 1
ATOM 1308 C C . ARG A 1 170 ? 0.875 -4.358 14.336 1.00 94.69 170 ARG A C 1
ATOM 1310 O O . ARG A 1 170 ? -0.092 -5.084 14.104 1.00 94.69 170 ARG A O 1
ATOM 1317 N N . GLU A 1 171 ? 0.755 -3.054 14.547 1.00 96.31 171 GLU A N 1
ATOM 1318 C CA . GLU A 1 171 ? -0.492 -2.295 14.475 1.00 96.31 171 GLU A CA 1
ATOM 1319 C C . GLU A 1 171 ? -1.048 -2.298 13.050 1.00 96.31 171 GLU A C 1
ATOM 1321 O O . GLU A 1 171 ? -2.237 -2.556 12.861 1.00 96.31 171 GLU A O 1
ATOM 1326 N N . ARG A 1 172 ? -0.183 -2.090 12.049 1.00 95.94 172 ARG A N 1
ATOM 1327 C CA . ARG A 1 172 ? -0.548 -2.076 10.627 1.00 95.94 172 ARG A CA 1
ATOM 1328 C C . ARG A 1 172 ? -1.100 -3.423 10.168 1.00 95.94 172 ARG A C 1
ATOM 1330 O O . ARG A 1 172 ? -2.161 -3.480 9.548 1.00 95.94 172 ARG A O 1
ATOM 1337 N N . VAL A 1 173 ? -0.425 -4.516 10.523 1.00 95.19 173 VAL A N 1
ATOM 1338 C CA . VAL A 1 173 ? -0.860 -5.883 10.208 1.00 95.19 173 VAL A CA 1
ATOM 1339 C C . VAL A 1 173 ? -2.177 -6.213 10.913 1.00 95.19 173 VAL A C 1
ATOM 1341 O O . VAL A 1 173 ? -3.090 -6.724 10.266 1.00 95.19 173 VAL A O 1
ATOM 1344 N N . ALA A 1 174 ? -2.318 -5.889 12.204 1.00 95.19 174 ALA A N 1
ATOM 1345 C CA . ALA A 1 174 ? -3.564 -6.121 12.939 1.00 95.19 174 ALA A CA 1
ATOM 1346 C C . ALA A 1 174 ? -4.737 -5.337 12.330 1.00 95.19 174 ALA A C 1
ATOM 1348 O O . ALA A 1 174 ? -5.804 -5.904 12.096 1.00 95.19 174 ALA A O 1
ATOM 1349 N N . PHE A 1 175 ? -4.525 -4.057 12.019 1.00 94.12 175 PHE A N 1
ATOM 1350 C CA . PHE A 1 175 ? -5.504 -3.208 11.349 1.00 94.12 175 PHE A CA 1
ATOM 1351 C C . PHE A 1 175 ? -5.924 -3.782 9.995 1.00 94.12 175 PHE A C 1
ATOM 1353 O O . PHE A 1 175 ? -7.112 -3.976 9.736 1.00 94.12 175 PHE A O 1
ATOM 1360 N N . HIS A 1 176 ? -4.951 -4.120 9.150 1.00 92.75 176 HIS A N 1
ATOM 1361 C CA . HIS A 1 176 ? -5.218 -4.614 7.809 1.00 92.75 176 HIS A CA 1
ATOM 1362 C C . HIS A 1 176 ? -5.938 -5.966 7.818 1.00 92.75 176 HIS A C 1
ATOM 1364 O O . HIS A 1 176 ? -6.959 -6.148 7.163 1.00 92.75 176 HIS A O 1
ATOM 1370 N N . GLN A 1 177 ? -5.450 -6.933 8.589 1.00 92.31 177 GLN A N 1
ATOM 1371 C CA . GLN A 1 177 ? -6.032 -8.275 8.602 1.00 92.31 177 GLN A CA 1
ATOM 1372 C C . GLN A 1 177 ? -7.442 -8.282 9.215 1.00 92.31 177 GLN A C 1
ATOM 1374 O O . GLN A 1 177 ? -8.333 -8.939 8.679 1.00 92.31 177 GLN A O 1
ATOM 1379 N N . LEU A 1 178 ? -7.664 -7.541 10.306 1.00 92.00 178 LEU A N 1
ATOM 1380 C CA . LEU A 1 178 ? -8.934 -7.579 11.040 1.00 92.00 178 LEU A CA 1
ATOM 1381 C C . LEU A 1 178 ? -10.000 -6.648 10.449 1.00 92.00 178 LEU A C 1
ATOM 1383 O O . LEU A 1 178 ? -11.160 -7.039 10.380 1.00 92.00 178 LEU A O 1
ATOM 1387 N N . LEU A 1 179 ? -9.632 -5.438 10.012 1.00 89.94 179 LEU A N 1
ATOM 1388 C CA . LEU A 1 179 ? -10.603 -4.450 9.519 1.00 89.94 179 LEU A CA 1
ATOM 1389 C C . LEU A 1 179 ? -10.659 -4.348 7.997 1.00 89.94 179 LEU A C 1
ATOM 1391 O O . LEU A 1 179 ? -11.742 -4.167 7.453 1.00 89.94 179 LEU A O 1
ATOM 1395 N N . VAL A 1 180 ? -9.525 -4.473 7.303 1.00 87.25 180 VAL A N 1
ATOM 1396 C CA . VAL A 1 180 ? -9.487 -4.335 5.835 1.00 87.25 180 VAL A CA 1
ATOM 1397 C C . VAL A 1 180 ? -9.863 -5.651 5.157 1.00 87.25 180 VAL A C 1
ATOM 1399 O O . VAL A 1 180 ? -10.688 -5.672 4.250 1.00 87.25 180 VAL A O 1
ATOM 1402 N N . GLN A 1 181 ? -9.286 -6.767 5.608 1.00 88.12 181 GLN A N 1
ATOM 1403 C CA . GLN A 1 181 ? -9.583 -8.100 5.068 1.00 88.12 181 GLN A CA 1
ATOM 1404 C C . GLN A 1 181 ? -10.777 -8.783 5.745 1.00 88.12 181 GLN A C 1
ATOM 1406 O O . GLN A 1 181 ? -11.203 -9.840 5.283 1.00 88.12 181 GLN A O 1
ATOM 1411 N N . GL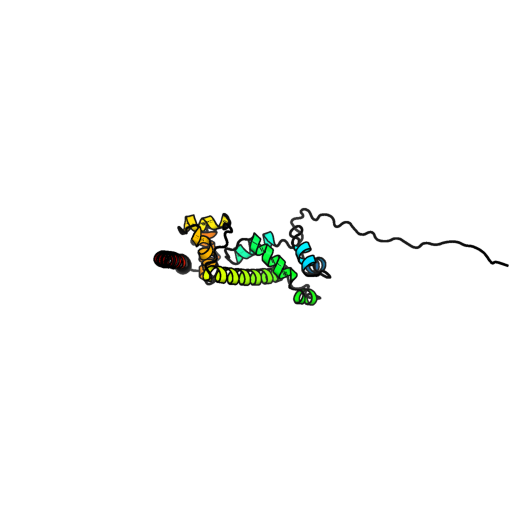Y A 1 182 ? -11.292 -8.222 6.844 1.00 88.31 182 GLY A N 1
ATOM 1412 C CA . GLY A 1 182 ? -12.427 -8.782 7.580 1.00 88.31 182 GLY A CA 1
ATOM 1413 C C . GLY A 1 182 ? -12.150 -10.143 8.224 1.00 88.31 182 GLY A C 1
ATOM 1414 O O . GLY A 1 182 ? -13.082 -10.921 8.426 1.00 88.31 182 GLY A O 1
ATOM 1415 N N . ARG A 1 183 ? -10.885 -10.474 8.528 1.00 90.88 183 ARG A N 1
ATOM 1416 C CA . ARG A 1 183 ? -10.575 -11.724 9.232 1.00 90.88 183 ARG A CA 1
ATOM 1417 C C . ARG A 1 183 ? -11.091 -11.672 10.658 1.00 90.88 183 ARG A C 1
ATOM 1419 O O . ARG A 1 183 ? -11.039 -10.639 11.326 1.00 90.88 183 ARG A O 1
ATOM 1426 N N . THR A 1 184 ? -11.518 -12.827 11.155 1.00 94.00 184 THR A N 1
ATOM 1427 C CA . THR A 1 184 ? -11.891 -12.944 12.560 1.00 94.00 184 THR A CA 1
ATOM 1428 C C . THR A 1 184 ? -10.658 -12.798 13.453 1.00 94.00 184 THR A C 1
ATOM 1430 O O . THR A 1 184 ? -9.530 -13.126 13.068 1.00 94.00 184 THR A O 1
ATOM 1433 N N . LEU A 1 185 ? -10.879 -12.337 14.685 1.00 93.56 185 LEU A N 1
ATOM 1434 C CA . LEU A 1 185 ? -9.819 -12.256 15.690 1.00 93.56 185 LEU A CA 1
ATOM 1435 C C . LEU A 1 185 ? -9.168 -13.624 15.947 1.00 93.56 185 LEU A C 1
ATOM 1437 O O . LEU A 1 185 ? -7.969 -13.692 16.205 1.00 93.56 185 LEU A O 1
ATOM 1441 N N . ASP A 1 186 ? -9.943 -14.702 15.847 1.00 93.69 186 ASP A N 1
ATOM 1442 C CA . ASP A 1 186 ? -9.477 -16.060 16.128 1.00 93.69 186 ASP A CA 1
ATOM 1443 C C . ASP A 1 186 ? -8.594 -16.604 15.009 1.00 93.69 186 ASP A C 1
ATOM 1445 O O . ASP A 1 186 ? -7.552 -17.201 15.287 1.00 93.69 186 ASP A O 1
ATOM 1449 N N . ASP A 1 187 ? -8.938 -16.318 13.751 1.00 92.56 187 ASP A N 1
ATOM 1450 C CA . ASP A 1 187 ? -8.078 -16.648 12.615 1.00 92.56 187 ASP A CA 1
ATOM 1451 C C . ASP A 1 187 ? -6.754 -15.880 12.675 1.00 92.56 187 ASP A C 1
ATOM 1453 O O . ASP A 1 187 ? -5.696 -16.450 12.410 1.00 92.56 187 ASP A O 1
ATOM 1457 N N . PHE A 1 188 ? -6.798 -14.601 13.057 1.00 92.50 188 PHE A N 1
ATOM 1458 C CA . PHE A 1 188 ? -5.603 -13.769 13.192 1.00 92.50 188 PHE A CA 1
ATOM 1459 C C . PHE A 1 188 ? -4.658 -14.274 14.290 1.00 92.50 188 PHE A C 1
ATOM 1461 O O . PHE A 1 188 ? -3.463 -14.429 14.049 1.00 92.50 188 PHE A O 1
ATOM 1468 N N . VAL A 1 189 ? -5.196 -14.578 15.475 1.00 93.62 189 VAL A N 1
ATOM 1469 C CA . VAL A 1 189 ? -4.447 -15.147 16.611 1.00 93.62 189 VAL A CA 1
ATOM 1470 C C . VAL A 1 189 ? -3.799 -16.476 16.220 1.00 93.62 189 VAL A C 1
ATOM 1472 O O . VAL A 1 189 ? -2.609 -16.674 16.465 1.00 93.62 189 VAL A O 1
ATOM 1475 N N . ARG A 1 190 ? -4.556 -17.359 15.552 1.00 91.06 190 ARG A N 1
ATOM 1476 C CA . ARG A 1 190 ? -4.071 -18.677 15.117 1.00 91.06 190 ARG A CA 1
ATOM 1477 C C . ARG A 1 190 ? -2.944 -18.577 14.086 1.00 91.06 190 ARG A C 1
ATOM 1479 O O . ARG A 1 190 ? -1.992 -19.343 14.166 1.00 91.06 190 ARG A O 1
ATOM 1486 N N . LEU A 1 191 ? -3.050 -17.661 13.122 1.00 87.50 191 LEU A N 1
ATOM 1487 C CA . LEU A 1 191 ? -2.062 -17.503 12.046 1.00 87.50 191 LEU A CA 1
ATOM 1488 C C . LEU A 1 191 ? -0.819 -16.718 12.480 1.00 87.50 191 LEU A C 1
ATOM 1490 O O . LEU A 1 191 ? 0.278 -17.010 12.018 1.00 87.50 191 LEU A O 1
ATOM 1494 N N . GLY A 1 192 ? -0.994 -15.711 13.336 1.00 81.31 192 GLY A N 1
ATOM 1495 C CA . GLY A 1 192 ? 0.080 -14.814 13.762 1.00 81.31 192 GLY A CA 1
ATOM 1496 C C . GLY A 1 192 ? 0.892 -15.318 14.953 1.00 81.31 192 GLY A C 1
ATOM 1497 O O . GLY A 1 192 ? 1.893 -14.693 15.287 1.00 81.31 192 GLY A O 1
ATOM 1498 N N . ASN A 1 193 ? 0.466 -16.408 15.602 1.00 86.19 193 ASN A N 1
ATOM 1499 C CA . ASN A 1 193 ? 1.053 -16.900 16.853 1.00 86.19 193 ASN A CA 1
ATOM 1500 C C . ASN A 1 193 ? 1.172 -15.794 17.928 1.00 86.19 193 ASN A C 1
ATOM 1502 O O . ASN A 1 193 ? 2.179 -15.678 18.623 1.00 86.19 193 ASN A O 1
ATOM 1506 N N . VAL A 1 194 ? 0.141 -14.949 18.033 1.00 91.69 194 VAL A N 1
ATOM 1507 C CA . VAL A 1 194 ? 0.040 -13.848 19.009 1.00 91.69 194 VAL A CA 1
ATOM 1508 C C . VAL A 1 194 ? -1.159 -14.064 19.914 1.00 91.69 194 VAL A C 1
ATOM 1510 O O . VAL A 1 194 ? -2.164 -14.624 19.484 1.00 91.69 194 VAL A O 1
ATOM 1513 N N . SER A 1 195 ? -1.108 -13.592 21.159 1.00 94.31 195 SER A N 1
ATOM 1514 C CA . SER A 1 195 ? -2.254 -13.744 22.059 1.00 94.31 195 SER A CA 1
ATOM 1515 C C . SER A 1 195 ? -3.433 -12.841 21.663 1.00 94.31 195 SER A C 1
ATOM 1517 O O . SER A 1 195 ? -3.297 -11.791 21.027 1.00 94.31 195 SER A O 1
ATOM 1519 N N . ARG A 1 196 ? -4.643 -13.222 22.085 1.00 94.31 196 ARG A N 1
ATOM 1520 C CA . ARG A 1 196 ? -5.871 -12.461 21.794 1.00 94.31 196 ARG A CA 1
ATOM 1521 C C . ARG A 1 196 ? -5.853 -11.052 22.401 1.00 94.31 196 ARG A C 1
ATOM 1523 O O . ARG A 1 196 ? -6.373 -10.116 21.795 1.00 94.31 196 ARG A O 1
ATOM 1530 N N . SER A 1 197 ? -5.267 -10.889 23.588 1.00 94.69 197 SER A N 1
ATOM 1531 C CA . SER A 1 197 ? -5.088 -9.583 24.241 1.00 94.69 197 SER A CA 1
ATOM 1532 C C . SER A 1 197 ? -4.119 -8.697 23.457 1.00 94.69 197 SER A C 1
ATOM 1534 O O . SER A 1 197 ? -4.394 -7.518 23.243 1.00 94.69 197 SER A O 1
ATOM 1536 N N . GLU A 1 198 ? -3.025 -9.273 22.965 1.00 94.62 198 GLU A N 1
ATOM 1537 C CA . GLU A 1 198 ? -2.034 -8.590 22.139 1.00 94.62 198 GLU A CA 1
ATOM 1538 C C . GLU A 1 198 ? -2.581 -8.128 20.793 1.00 94.62 198 GLU A C 1
ATOM 1540 O O . GLU A 1 198 ? -2.290 -7.000 20.386 1.00 94.62 198 GLU A O 1
ATOM 1545 N N . ALA A 1 199 ? -3.370 -8.976 20.130 1.00 93.75 199 ALA A N 1
ATOM 1546 C CA . ALA A 1 199 ? -4.044 -8.648 18.880 1.00 93.75 199 ALA A CA 1
ATOM 1547 C C . ALA A 1 199 ? -5.047 -7.499 19.071 1.00 93.75 199 ALA A C 1
ATOM 1549 O O . ALA A 1 199 ? -5.035 -6.528 18.314 1.00 93.75 199 ALA A O 1
ATOM 1550 N N . ARG A 1 200 ? -5.863 -7.555 20.136 1.00 94.38 200 ARG A N 1
ATOM 1551 C CA . ARG A 1 200 ? -6.801 -6.473 20.481 1.00 94.38 200 ARG A CA 1
ATOM 1552 C C . ARG A 1 200 ? -6.085 -5.166 20.780 1.00 94.38 200 ARG A C 1
ATOM 1554 O O . ARG A 1 200 ? -6.508 -4.131 20.278 1.00 94.38 200 ARG A O 1
ATOM 1561 N N . ARG A 1 201 ? -5.001 -5.206 21.560 1.00 95.88 201 ARG A N 1
ATOM 1562 C CA . ARG A 1 201 ? -4.215 -4.010 21.884 1.00 95.88 201 ARG A CA 1
ATOM 1563 C C . ARG A 1 201 ? -3.629 -3.372 20.624 1.00 95.88 201 ARG A C 1
ATOM 1565 O O . ARG A 1 201 ? -3.738 -2.162 20.471 1.00 95.88 201 ARG A O 1
ATOM 1572 N N . ALA A 1 202 ? -3.056 -4.172 19.725 1.00 95.88 202 ALA A N 1
ATOM 1573 C CA . ALA A 1 202 ? -2.510 -3.678 18.460 1.00 95.88 202 ALA A CA 1
ATOM 1574 C C . ALA A 1 202 ? -3.594 -3.017 17.596 1.00 95.88 202 ALA A C 1
ATOM 1576 O O . ALA A 1 202 ? -3.413 -1.895 17.128 1.00 95.88 202 ALA A O 1
ATOM 1577 N N . LEU A 1 203 ? -4.756 -3.664 17.458 1.00 94.69 203 LEU A N 1
ATOM 1578 C CA . LEU A 1 203 ? -5.879 -3.096 16.716 1.00 94.69 203 LEU A CA 1
ATOM 1579 C C . LEU A 1 203 ? -6.399 -1.797 17.354 1.00 94.69 203 LEU A C 1
ATOM 1581 O O . LEU A 1 203 ? -6.631 -0.816 16.654 1.00 94.69 203 LEU A O 1
ATOM 1585 N N . GLN A 1 204 ? -6.559 -1.768 18.679 1.00 93.75 204 GLN A N 1
ATOM 1586 C CA . GLN A 1 204 ? -7.005 -0.576 19.405 1.00 93.75 204 GLN A CA 1
ATOM 1587 C C . GLN A 1 204 ? -6.039 0.597 19.223 1.00 93.75 204 GLN A C 1
ATOM 1589 O O . GLN A 1 204 ? -6.486 1.724 19.021 1.00 93.75 204 GLN A O 1
ATOM 1594 N N . LEU A 1 205 ? -4.727 0.344 19.278 1.00 95.25 205 LEU A N 1
ATOM 1595 C CA . LEU A 1 205 ? -3.712 1.366 19.026 1.00 95.25 205 LEU A CA 1
ATOM 1596 C C . LEU A 1 205 ? -3.791 1.878 17.588 1.00 95.25 205 LEU A C 1
ATOM 1598 O O . LEU A 1 205 ? -3.820 3.090 17.396 1.00 95.25 205 LEU A O 1
ATOM 1602 N N . ALA A 1 206 ? -3.916 0.986 16.603 1.00 93.88 206 ALA A N 1
ATOM 1603 C CA . ALA A 1 206 ? -4.073 1.368 15.203 1.00 93.88 206 ALA A CA 1
ATOM 1604 C C . ALA A 1 206 ? -5.297 2.273 14.981 1.00 93.88 206 ALA A C 1
ATOM 1606 O O . ALA A 1 206 ? -5.164 3.381 14.462 1.00 93.88 206 ALA A O 1
ATOM 1607 N N . VAL A 1 207 ? -6.477 1.841 15.444 1.00 90.81 207 VAL A N 1
ATOM 1608 C CA . VAL A 1 207 ? -7.734 2.599 15.310 1.00 90.81 207 VAL A CA 1
ATOM 1609 C C . VAL A 1 207 ? -7.645 3.944 16.023 1.00 90.81 207 VAL A C 1
ATOM 1611 O O . VAL A 1 207 ? -8.071 4.960 15.480 1.00 90.81 207 VAL A O 1
ATOM 1614 N N . LYS A 1 208 ? -7.056 3.979 17.222 1.00 90.25 208 LYS A N 1
ATOM 1615 C CA . LYS A 1 208 ? -6.869 5.219 17.979 1.00 90.25 208 LYS A CA 1
ATOM 1616 C C . LYS A 1 208 ? -5.940 6.195 17.258 1.00 90.25 208 LYS A C 1
ATOM 1618 O O . LYS A 1 208 ? -6.218 7.389 17.264 1.00 90.25 208 LYS A O 1
ATOM 1623 N N . THR A 1 209 ? -4.849 5.715 16.666 1.00 90.56 209 THR A N 1
ATOM 1624 C CA . THR A 1 209 ? -3.904 6.556 15.918 1.00 90.56 209 THR A CA 1
ATOM 1625 C C . THR A 1 209 ? -4.555 7.127 14.661 1.00 90.56 209 THR A C 1
ATOM 1627 O O . THR A 1 209 ? -4.519 8.339 14.466 1.00 90.56 209 THR A O 1
ATOM 1630 N N . ILE A 1 210 ? -5.241 6.291 13.874 1.00 88.06 210 ILE A N 1
ATOM 1631 C CA . ILE A 1 210 ? -5.966 6.729 12.670 1.00 88.06 210 ILE A CA 1
ATOM 1632 C C . ILE A 1 210 ? -7.084 7.719 13.041 1.00 88.06 210 ILE A C 1
ATOM 1634 O O . ILE A 1 210 ? -7.211 8.776 12.430 1.00 88.06 210 ILE A O 1
ATOM 1638 N N . GLY A 1 211 ? -7.856 7.429 14.093 1.00 82.50 211 GLY A N 1
ATOM 1639 C CA . GLY A 1 211 ? -8.936 8.304 14.556 1.00 82.50 211 GLY A CA 1
ATOM 1640 C C . GLY A 1 211 ? -8.461 9.635 15.155 1.00 82.50 211 GLY A C 1
ATOM 1641 O O . GLY A 1 211 ? -9.186 10.621 15.095 1.00 82.50 211 GLY A O 1
ATOM 1642 N N . ARG A 1 212 ? -7.248 9.705 15.719 1.00 78.56 212 ARG A N 1
ATOM 1643 C CA . ARG A 1 212 ? -6.667 10.969 16.212 1.00 78.56 212 ARG A CA 1
ATOM 1644 C C . ARG A 1 212 ? -6.252 11.904 15.084 1.00 78.56 212 ARG A C 1
ATOM 1646 O O . ARG A 1 212 ? -6.433 13.106 15.232 1.00 78.56 212 ARG A O 1
ATOM 1653 N N . ALA A 1 213 ? -5.748 11.359 13.980 1.00 68.50 213 ALA A N 1
ATOM 1654 C CA . ALA A 1 213 ? -5.441 12.152 12.792 1.00 68.50 213 ALA A CA 1
ATOM 1655 C C . ALA A 1 213 ? -6.684 12.891 12.264 1.00 68.50 213 ALA A C 1
ATOM 1657 O O . ALA A 1 213 ? -6.595 14.070 11.937 1.00 68.50 213 ALA A O 1
ATOM 1658 N N . ARG A 1 214 ? -7.864 12.255 12.318 1.00 65.56 214 ARG A N 1
ATOM 1659 C CA . ARG A 1 214 ? -9.153 12.904 12.016 1.00 65.56 214 ARG A CA 1
ATOM 1660 C C . ARG A 1 214 ? -9.443 14.103 12.926 1.00 65.56 214 ARG A C 1
ATOM 1662 O O . ARG A 1 214 ? -9.770 15.180 12.448 1.00 65.56 214 ARG A O 1
ATOM 1669 N N . ALA A 1 215 ? -9.304 13.930 14.242 1.00 59.75 215 ALA A N 1
ATOM 1670 C CA . ALA A 1 215 ? -9.631 14.987 15.203 1.00 59.75 215 ALA A CA 1
ATOM 1671 C C . ALA A 1 215 ? -8.747 16.242 15.050 1.00 59.75 215 ALA A C 1
ATOM 1673 O O . ALA A 1 215 ? -9.168 17.330 15.437 1.00 59.75 215 ALA A O 1
ATOM 1674 N N . TRP A 1 216 ? -7.538 16.099 14.498 1.00 53.69 216 TRP A N 1
ATOM 1675 C CA . TRP A 1 216 ? -6.675 17.228 14.140 1.00 53.69 216 TRP A CA 1
ATOM 1676 C C . TRP A 1 216 ? -7.091 17.909 12.830 1.00 53.69 216 TRP A C 1
ATOM 1678 O O . TRP A 1 216 ? -7.100 19.139 12.788 1.00 53.69 216 TRP A O 1
ATOM 1688 N N . ALA A 1 217 ? -7.508 17.153 11.809 1.00 54.44 217 ALA A N 1
ATOM 1689 C CA . ALA A 1 217 ? -8.027 17.716 10.557 1.00 54.44 217 ALA A CA 1
ATOM 1690 C C . ALA A 1 217 ? -9.282 18.587 10.791 1.00 54.44 217 ALA A C 1
ATOM 1692 O O . ALA A 1 217 ? -9.357 19.719 10.307 1.00 54.44 217 ALA A O 1
ATOM 1693 N N . ASP A 1 218 ? -10.203 18.121 11.643 1.00 57.00 218 ASP A N 1
ATOM 1694 C CA . ASP A 1 218 ? -11.422 18.857 12.018 1.00 57.00 218 ASP A CA 1
ATOM 1695 C C . ASP A 1 218 ? -11.134 20.173 12.773 1.00 57.00 218 ASP A C 1
ATOM 1697 O O . ASP A 1 218 ? -11.896 21.139 12.678 1.00 57.00 218 ASP A O 1
ATOM 1701 N N . GLN A 1 219 ? -10.042 20.231 13.544 1.00 55.94 219 GLN A N 1
ATOM 1702 C CA . GLN A 1 219 ? -9.636 21.430 14.291 1.00 55.94 219 GLN A CA 1
ATOM 1703 C C . GLN A 1 219 ? -8.929 22.456 13.396 1.00 55.94 219 GLN A C 1
ATOM 1705 O O . GLN A 1 219 ? -9.191 23.652 13.531 1.00 55.94 219 GLN A O 1
ATOM 1710 N N . GLY A 1 220 ? -8.091 22.003 12.455 1.00 54.94 220 GLY A N 1
ATOM 1711 C CA . GLY A 1 220 ? -7.439 22.871 11.469 1.00 54.94 220 GLY A CA 1
ATOM 1712 C C . GLY A 1 220 ? -8.441 23.555 10.535 1.00 54.94 220 GLY A C 1
ATOM 1713 O O . GLY A 1 220 ? -8.367 24.766 10.337 1.00 54.94 220 GLY A O 1
ATOM 1714 N N . ALA A 1 221 ? -9.444 22.814 10.048 1.00 52.47 221 ALA A N 1
ATOM 1715 C CA . ALA A 1 221 ? -10.494 23.359 9.185 1.00 52.47 221 ALA A CA 1
ATOM 1716 C C . ALA A 1 221 ? -11.333 24.453 9.874 1.00 52.47 221 ALA A C 1
ATOM 1718 O O . ALA A 1 221 ? -11.666 25.465 9.257 1.00 52.47 221 ALA A O 1
ATOM 1719 N N . ARG A 1 222 ? -11.637 24.288 11.171 1.00 51.22 222 ARG A N 1
ATOM 1720 C CA . ARG A 1 222 ? -12.348 25.308 11.965 1.00 51.22 222 ARG A CA 1
ATOM 1721 C C . ARG A 1 222 ? -11.504 26.563 12.181 1.00 51.22 222 ARG A C 1
ATOM 1723 O O . ARG A 1 222 ? -12.018 27.662 12.012 1.00 51.22 222 ARG A O 1
ATOM 1730 N N . ALA A 1 223 ? -10.214 26.404 12.480 1.00 50.44 223 ALA A N 1
ATOM 1731 C CA . ALA A 1 223 ? -9.305 27.531 12.680 1.00 50.44 223 ALA A CA 1
ATOM 1732 C C . ALA A 1 223 ? -9.093 28.360 11.397 1.00 50.44 223 ALA A C 1
ATOM 1734 O O . ALA A 1 223 ? -9.015 29.583 11.468 1.00 50.44 223 ALA A O 1
ATOM 1735 N N . SER A 1 224 ? -9.046 27.722 10.222 1.00 52.31 224 SER A N 1
ATOM 1736 C CA . SER A 1 224 ? -8.929 28.429 8.937 1.00 52.31 224 SER A CA 1
ATOM 1737 C C . SER A 1 224 ? -10.209 29.164 8.524 1.00 52.31 224 SER A C 1
ATOM 1739 O O . SER A 1 224 ? -10.119 30.184 7.848 1.00 52.31 224 SER A O 1
ATOM 1741 N N . MET A 1 225 ? -11.391 28.690 8.937 1.00 47.59 225 MET A N 1
ATOM 1742 C CA . MET A 1 225 ? -12.663 29.385 8.687 1.00 47.59 225 MET A CA 1
ATOM 1743 C C . MET A 1 225 ? -12.889 30.592 9.604 1.00 47.59 225 MET A C 1
ATOM 1745 O O . MET A 1 225 ? -13.591 31.514 9.214 1.00 47.59 225 MET A O 1
ATOM 1749 N N . GLU A 1 226 ? -12.309 30.607 10.804 1.00 52.84 226 GLU A N 1
ATOM 1750 C CA . GLU A 1 226 ? -12.398 31.755 11.722 1.00 52.84 226 GLU A CA 1
ATOM 1751 C C . GLU A 1 226 ? -11.426 32.896 11.361 1.00 52.84 226 GLU A C 1
ATOM 1753 O O . GLU A 1 226 ? -11.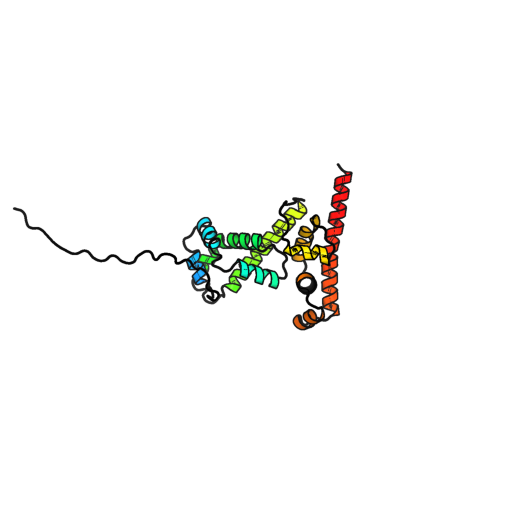524 33.987 11.921 1.00 52.84 226 GLU A O 1
ATOM 1758 N N . GLN A 1 227 ? -10.493 32.663 10.430 1.00 49.06 227 GLN A N 1
ATOM 1759 C CA . GLN A 1 227 ? -9.487 33.636 9.981 1.00 49.06 227 GLN A CA 1
ATOM 1760 C C . GLN A 1 227 ? -9.757 34.232 8.584 1.00 49.06 227 GLN A C 1
ATOM 1762 O O . GLN A 1 227 ? -8.973 35.073 8.139 1.00 49.06 227 GLN A O 1
ATOM 1767 N N . ALA A 1 228 ? -10.831 33.814 7.904 1.00 46.75 228 ALA A N 1
ATOM 1768 C CA . ALA A 1 228 ? -11.258 34.300 6.585 1.00 46.75 228 ALA A CA 1
ATOM 1769 C C . ALA A 1 228 ? -12.491 35.209 6.693 1.00 46.75 228 ALA A C 1
ATOM 1771 O O . ALA A 1 228 ? -12.558 36.188 5.915 1.00 46.75 228 ALA A O 1
#

Foldseek 3Di:
DDDDDDDDDDDDDDDDDDPPPDPPDDDPDQDFLVNVLVQQPPDALVSQLVSCVPPNPVVQLVLLVVLCLVQLADDDSVLLSNLLSNLSSPPVVVSVVCVVVRVDRPSNVSNVSSVVSLVVVLVVLVVCVVVVPPPVDQDDPLLCLCCVQLVDDRSLSSVLSSQLRVDPSLLSVLQSVCRSVVDDLVVCCVVVVHDSVSSVVSPVVSSVRSVVSVVVVVVVVVVVVVVD